Protein AF-A0A820SV16-F1 (afdb_monomer_lite)

Structure (mmCIF, N/CA/C/O backbone):
data_AF-A0A820SV16-F1
#
_entry.id   AF-A0A820SV16-F1
#
loop_
_atom_site.group_PDB
_atom_site.id
_atom_site.type_symbol
_atom_site.label_atom_id
_atom_site.label_alt_id
_atom_site.label_comp_id
_atom_site.label_asym_id
_atom_site.label_entity_id
_atom_site.label_seq_id
_atom_site.pdbx_PDB_ins_code
_atom_site.Cartn_x
_atom_site.Cartn_y
_atom_site.Cartn_z
_atom_site.occupancy
_atom_site.B_iso_or_equiv
_atom_site.auth_seq_id
_atom_site.auth_comp_id
_atom_site.auth_asym_id
_atom_site.auth_atom_id
_atom_site.pdbx_PDB_model_num
ATOM 1 N N . MET A 1 1 ? -40.066 -14.535 111.666 1.00 64.88 1 MET A N 1
ATOM 2 C CA . MET A 1 1 ? -39.673 -15.276 110.438 1.00 64.88 1 MET A CA 1
ATOM 3 C C . MET A 1 1 ? -40.406 -14.837 109.159 1.00 64.88 1 MET A C 1
ATOM 5 O O . MET A 1 1 ? -39.744 -14.715 108.136 1.00 64.88 1 MET A O 1
ATOM 9 N N . HIS A 1 2 ? -41.722 -14.567 109.166 1.00 76.38 2 HIS A N 1
ATOM 10 C CA . HIS A 1 2 ? -42.501 -14.293 107.937 1.00 76.38 2 HIS A CA 1
ATOM 11 C C . HIS A 1 2 ? -42.054 -13.080 107.091 1.00 76.38 2 HIS A C 1
ATOM 13 O O . HIS A 1 2 ? -42.008 -13.186 105.866 1.00 76.38 2 HIS A O 1
ATOM 19 N N . LEU A 1 3 ? -41.678 -11.952 107.709 1.00 82.75 3 LEU A N 1
ATOM 20 C CA . LEU A 1 3 ? -41.248 -10.742 106.985 1.00 82.75 3 LEU A CA 1
ATOM 21 C C . LEU A 1 3 ? -39.949 -10.962 106.187 1.00 82.75 3 LEU A C 1
ATOM 23 O O . LEU A 1 3 ? -39.845 -10.556 105.032 1.00 82.75 3 LEU A O 1
ATOM 27 N N . CYS A 1 4 ? -38.984 -11.678 106.771 1.00 85.56 4 CYS A N 1
ATOM 28 C CA . CYS A 1 4 ? -37.714 -12.012 106.122 1.00 85.56 4 CYS A CA 1
ATOM 29 C C . CYS A 1 4 ? -37.925 -12.919 104.893 1.00 85.56 4 CYS A C 1
ATOM 31 O O . CYS A 1 4 ? -37.330 -12.696 103.839 1.00 85.56 4 CYS A O 1
ATOM 33 N N . ASN A 1 5 ? -38.851 -13.882 104.980 1.00 85.44 5 ASN A N 1
ATOM 34 C CA . ASN A 1 5 ? -39.228 -14.732 103.845 1.00 85.44 5 ASN A CA 1
ATOM 35 C C . ASN A 1 5 ? -39.935 -13.935 102.733 1.00 85.44 5 ASN A C 1
ATOM 37 O O . ASN A 1 5 ? -39.644 -14.142 101.554 1.00 85.44 5 ASN A O 1
ATOM 41 N N . LYS A 1 6 ? -40.804 -12.976 103.089 1.00 88.56 6 LYS A N 1
ATOM 42 C CA . LYS A 1 6 ? -41.450 -12.066 102.125 1.00 88.56 6 LYS A CA 1
ATOM 43 C C . LYS A 1 6 ? -40.416 -11.193 101.400 1.00 88.56 6 LYS A C 1
ATOM 45 O O . LYS A 1 6 ? -40.472 -11.085 100.177 1.00 88.56 6 LYS A O 1
ATOM 50 N N . LEU A 1 7 ? -39.436 -10.642 102.121 1.00 88.31 7 LEU A N 1
ATOM 51 C CA . LEU A 1 7 ? -38.338 -9.854 101.547 1.00 88.31 7 LEU A CA 1
ATOM 52 C C . LEU A 1 7 ? -37.432 -10.691 100.633 1.00 88.31 7 LEU A C 1
ATOM 54 O O . LEU A 1 7 ? -37.112 -10.243 99.534 1.00 88.31 7 LEU A O 1
ATOM 58 N N . ARG A 1 8 ? -37.078 -11.927 101.018 1.00 90.44 8 ARG A N 1
ATOM 59 C CA . ARG A 1 8 ? -36.347 -12.858 100.134 1.00 90.44 8 ARG A CA 1
ATOM 60 C C . ARG A 1 8 ? -37.126 -13.161 98.853 1.00 90.44 8 ARG A C 1
ATOM 62 O O . ARG A 1 8 ? -36.543 -13.150 97.771 1.00 90.44 8 ARG A O 1
ATOM 69 N N . SER A 1 9 ? -38.437 -13.388 98.962 1.00 90.81 9 SER A N 1
ATOM 70 C CA . SER A 1 9 ? -39.311 -13.623 97.807 1.00 90.81 9 SER A CA 1
ATOM 71 C C . SER A 1 9 ? -39.378 -12.406 96.880 1.00 90.81 9 SER A C 1
ATOM 73 O O . SER A 1 9 ? -39.228 -12.554 95.670 1.00 90.81 9 SER A O 1
ATOM 75 N N . LEU A 1 10 ? -39.558 -11.199 97.425 1.00 91.31 10 LEU A N 1
ATOM 76 C CA . LEU A 1 10 ? -39.560 -9.956 96.646 1.00 91.31 10 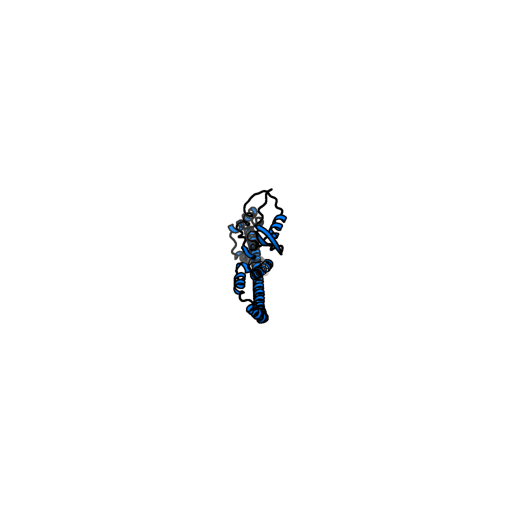LEU A CA 1
ATOM 77 C C . LEU A 1 10 ? -38.199 -9.690 95.992 1.00 91.31 10 LEU A C 1
ATOM 79 O O . LEU A 1 10 ? -38.155 -9.286 94.835 1.00 91.31 10 LEU A O 1
ATOM 83 N N . ASN A 1 11 ? -37.091 -9.989 96.677 1.00 93.38 11 ASN A N 1
ATOM 84 C CA . ASN A 1 11 ? -35.747 -9.866 96.109 1.00 93.38 11 ASN A CA 1
ATOM 85 C C . ASN A 1 11 ? -35.542 -10.839 94.935 1.00 93.38 11 ASN A C 1
ATOM 87 O O . ASN A 1 11 ? -35.029 -10.446 93.891 1.00 93.38 11 ASN A O 1
ATOM 91 N N . ARG A 1 12 ? -36.025 -12.085 95.045 1.00 94.75 12 ARG A N 1
ATOM 92 C CA . ARG A 1 12 ? -36.018 -13.060 93.939 1.00 94.75 12 ARG A CA 1
ATOM 93 C C . ARG A 1 12 ? -36.856 -12.586 92.744 1.00 94.75 12 ARG A C 1
ATOM 95 O O . ARG A 1 12 ? -36.421 -12.726 91.601 1.00 94.75 12 ARG A O 1
ATOM 102 N N . ILE A 1 13 ? -38.024 -11.991 92.992 1.00 94.06 13 ILE A N 1
ATOM 103 C CA . ILE A 1 13 ? -38.869 -11.390 91.943 1.00 94.06 13 ILE A CA 1
ATOM 104 C C . ILE A 1 13 ? -38.163 -10.184 91.297 1.00 94.06 13 ILE A C 1
ATOM 106 O O . ILE A 1 13 ? -38.157 -10.056 90.077 1.00 94.06 13 ILE A O 1
ATOM 110 N N . GLY A 1 14 ? -37.511 -9.328 92.086 1.00 93.88 14 GLY A N 1
ATOM 111 C CA . GLY A 1 14 ? -36.712 -8.210 91.577 1.00 93.88 14 GLY A CA 1
ATOM 112 C C . GLY A 1 14 ? -35.554 -8.679 90.693 1.00 93.88 14 GLY A C 1
ATOM 113 O O . GLY A 1 14 ? -35.407 -8.202 89.572 1.00 93.88 14 GLY A O 1
ATOM 114 N N . ARG A 1 15 ? -34.792 -9.685 91.143 1.00 94.12 15 ARG A N 1
ATOM 115 C CA . ARG A 1 15 ? -33.701 -10.297 90.364 1.00 94.12 15 ARG A CA 1
ATOM 116 C C . ARG A 1 15 ? -34.194 -10.897 89.047 1.00 94.12 15 ARG A C 1
ATOM 118 O O . ARG A 1 15 ? -33.580 -10.662 88.016 1.00 94.12 15 ARG A O 1
ATOM 125 N N . THR A 1 16 ? -35.312 -11.622 89.061 1.00 94.75 16 THR A N 1
ATOM 126 C CA . THR A 1 16 ? -35.889 -12.211 87.836 1.00 94.75 16 THR A CA 1
ATOM 127 C C . THR A 1 16 ? -36.439 -11.157 86.876 1.00 94.75 16 THR A C 1
ATOM 129 O O . THR A 1 16 ? -36.281 -11.309 85.671 1.00 94.75 16 THR A O 1
ATOM 132 N N . ARG A 1 17 ? -37.026 -10.058 87.370 1.00 95.88 17 ARG A N 1
ATOM 133 C CA . ARG A 1 17 ? -37.424 -8.921 86.520 1.00 95.88 17 ARG A CA 1
ATOM 134 C C . ARG A 1 17 ? -36.223 -8.231 85.879 1.00 95.88 17 ARG A C 1
ATOM 136 O O . ARG A 1 17 ? -36.270 -7.952 84.689 1.00 95.88 17 ARG A O 1
ATOM 143 N N . ILE A 1 18 ? -35.154 -7.996 86.643 1.00 95.81 18 ILE A N 1
ATOM 144 C CA . ILE A 1 18 ? -33.905 -7.421 86.118 1.00 95.81 18 ILE A CA 1
ATOM 145 C C . ILE A 1 18 ? -33.299 -8.345 85.062 1.00 95.81 18 ILE A C 1
ATOM 147 O O . ILE A 1 18 ? -32.877 -7.867 84.016 1.00 95.81 18 ILE A O 1
ATOM 151 N N . GLN A 1 19 ? -33.294 -9.657 85.308 1.00 96.00 19 GLN A N 1
ATOM 152 C CA . GLN A 1 19 ? -32.809 -10.641 84.345 1.00 96.00 19 GLN A CA 1
ATOM 153 C C . GLN A 1 19 ? -33.623 -10.603 83.042 1.00 96.00 19 GLN A C 1
ATOM 155 O O . GLN A 1 19 ? -33.035 -10.459 81.978 1.00 96.00 19 GLN A O 1
ATOM 160 N N . LYS A 1 20 ? -34.961 -10.606 83.122 1.00 95.62 20 LYS A N 1
ATOM 161 C CA . LYS A 1 20 ? -35.836 -10.487 81.941 1.00 95.62 20 LYS A CA 1
ATOM 162 C C . LYS A 1 20 ? -35.648 -9.172 81.186 1.00 95.62 20 LYS A C 1
ATOM 164 O O . LYS A 1 20 ? -35.616 -9.170 79.965 1.00 95.62 20 LYS A O 1
ATOM 169 N N . ALA A 1 21 ? -35.523 -8.053 81.899 1.00 95.56 21 ALA A N 1
ATOM 170 C CA . ALA A 1 21 ? -35.262 -6.760 81.272 1.00 95.56 21 ALA A CA 1
ATOM 171 C C . ALA A 1 21 ? -33.905 -6.756 80.553 1.00 95.56 21 ALA A C 1
ATOM 173 O O . ALA A 1 21 ? -33.807 -6.249 79.444 1.00 95.56 21 ALA A O 1
ATOM 174 N N . ARG A 1 22 ? -32.872 -7.369 81.148 1.00 96.69 22 ARG A N 1
ATOM 175 C CA . ARG A 1 22 ? -31.560 -7.535 80.507 1.00 96.69 22 ARG A CA 1
ATOM 176 C C . ARG A 1 22 ? -31.630 -8.414 79.264 1.00 96.69 22 ARG A C 1
ATOM 178 O O . ARG A 1 22 ? -31.023 -8.053 78.267 1.00 96.69 22 ARG A O 1
ATOM 185 N N . GLU A 1 23 ? -32.358 -9.526 79.320 1.00 96.12 23 GLU A N 1
ATOM 186 C CA . GLU A 1 23 ? -32.555 -10.431 78.181 1.00 96.12 23 GLU A CA 1
ATOM 187 C C . GLU A 1 23 ? -33.282 -9.732 77.028 1.00 96.12 23 GLU A C 1
ATOM 189 O O . GLU A 1 23 ? -32.790 -9.767 75.907 1.00 96.12 23 GLU A O 1
ATOM 194 N N . LEU A 1 24 ? -34.376 -9.014 77.307 1.00 96.00 24 LEU A N 1
ATOM 195 C CA . LEU A 1 24 ? -35.103 -8.240 76.294 1.00 96.00 24 LEU A CA 1
ATOM 196 C C . LEU A 1 24 ? -34.226 -7.145 75.675 1.00 96.00 24 LEU A C 1
ATOM 198 O O . LEU A 1 24 ? -34.176 -7.004 74.456 1.00 96.00 24 LEU A O 1
ATOM 202 N N . THR A 1 25 ? -33.496 -6.382 76.494 1.00 96.12 25 THR A N 1
ATOM 203 C CA . THR A 1 25 ? -32.577 -5.357 75.982 1.00 96.12 25 THR A CA 1
ATOM 204 C C . THR A 1 25 ? -31.450 -5.976 75.156 1.00 96.12 25 THR A C 1
ATOM 206 O O . THR A 1 25 ? -31.074 -5.409 74.134 1.00 96.12 25 THR A O 1
ATOM 209 N N . ALA A 1 26 ? -30.921 -7.133 75.561 1.00 96.31 26 ALA A N 1
ATOM 210 C CA . ALA A 1 26 ? -29.904 -7.852 74.798 1.00 96.31 26 ALA A CA 1
ATOM 211 C C . ALA A 1 26 ? -30.454 -8.367 73.460 1.00 96.31 26 ALA A C 1
ATOM 213 O O . ALA A 1 26 ? -29.780 -8.241 72.446 1.00 96.31 26 ALA A O 1
ATOM 214 N N . GLU A 1 27 ? -31.686 -8.876 73.431 1.00 96.56 27 GLU A N 1
ATOM 215 C CA . GLU A 1 27 ? -32.345 -9.320 72.202 1.00 96.56 27 GLU A CA 1
ATOM 216 C C . GLU A 1 27 ? -32.553 -8.161 71.220 1.00 96.56 27 GLU A C 1
ATOM 218 O O . GLU A 1 27 ? -32.198 -8.271 70.048 1.00 96.56 27 GLU A O 1
ATOM 223 N N . HIS A 1 28 ? -33.063 -7.021 71.695 1.00 95.81 28 HIS A N 1
ATOM 224 C CA . HIS A 1 28 ? -33.206 -5.825 70.864 1.00 95.81 28 HIS A CA 1
ATOM 225 C C . HIS A 1 28 ? -31.860 -5.281 70.382 1.00 95.81 28 HIS A C 1
ATOM 227 O O . HIS A 1 28 ? -31.767 -4.848 69.236 1.00 95.81 28 HIS A O 1
ATOM 233 N N . ARG A 1 29 ? -30.821 -5.329 71.227 1.00 96.81 29 ARG A N 1
ATOM 234 C CA . ARG A 1 29 ? -29.464 -4.940 70.832 1.00 96.81 29 ARG A CA 1
ATOM 235 C C . ARG A 1 29 ? -28.934 -5.841 69.723 1.00 96.81 29 ARG A C 1
ATOM 237 O O . ARG A 1 29 ? -28.480 -5.319 68.721 1.00 96.81 29 ARG A O 1
ATOM 244 N N . ASN A 1 30 ? -29.063 -7.158 69.865 1.00 96.06 30 ASN A N 1
ATOM 245 C CA . ASN A 1 30 ? -28.602 -8.104 68.850 1.00 96.06 30 ASN A CA 1
ATOM 246 C C . ASN A 1 30 ? -29.338 -7.905 67.518 1.00 96.06 30 ASN A C 1
ATOM 248 O O . ASN A 1 30 ? -28.699 -7.872 66.478 1.00 96.06 30 ASN A O 1
ATOM 252 N N . ARG A 1 31 ? -30.661 -7.682 67.543 1.00 96.75 31 ARG A N 1
ATOM 253 C CA . ARG A 1 31 ? -31.422 -7.367 66.320 1.00 96.75 31 ARG A CA 1
ATOM 254 C C . ARG A 1 31 ? -30.944 -6.075 65.656 1.00 96.75 31 ARG A C 1
ATOM 256 O O . ARG A 1 31 ? -30.895 -6.009 64.434 1.00 96.75 31 ARG A O 1
ATOM 263 N N . LEU A 1 32 ? -30.620 -5.051 66.447 1.00 97.69 32 LEU A N 1
ATOM 264 C CA . LEU A 1 32 ? -30.054 -3.811 65.924 1.00 97.69 32 LEU A CA 1
ATOM 265 C C . LEU A 1 32 ? -28.666 -4.065 65.327 1.00 97.69 32 LEU A C 1
ATOM 267 O O . LEU A 1 32 ? -28.405 -3.598 64.226 1.00 97.69 32 LEU A O 1
ATOM 271 N N . ASP A 1 33 ? -27.815 -4.834 66.007 1.00 97.38 33 ASP A N 1
ATOM 272 C CA . ASP A 1 33 ? -26.482 -5.198 65.521 1.00 97.38 33 ASP A CA 1
ATOM 273 C C . ASP A 1 33 ? -26.582 -5.941 64.169 1.00 97.38 33 ASP A C 1
ATOM 275 O O . ASP A 1 33 ? -25.905 -5.558 63.213 1.00 97.38 33 ASP A O 1
ATOM 279 N N . ASP A 1 34 ? -27.502 -6.904 64.038 1.00 97.31 34 ASP A N 1
ATOM 280 C CA . ASP A 1 34 ? -27.774 -7.626 62.785 1.00 97.31 34 ASP A CA 1
ATOM 281 C C . ASP A 1 34 ? -28.213 -6.672 61.657 1.00 97.31 34 ASP A C 1
ATOM 283 O O . ASP A 1 34 ? -27.670 -6.712 60.551 1.00 97.31 34 ASP A O 1
ATOM 287 N N .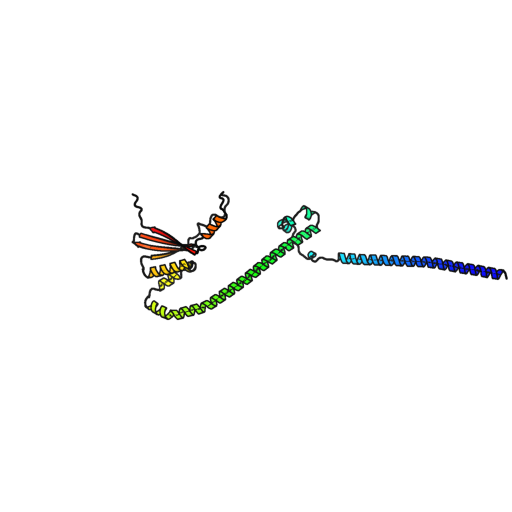 GLN A 1 35 ? -29.147 -5.758 61.942 1.00 97.00 35 GLN A N 1
ATOM 288 C CA . GLN A 1 35 ? -29.606 -4.754 60.974 1.00 97.00 35 GLN A CA 1
ATOM 289 C C . GLN A 1 35 ? -28.496 -3.775 60.580 1.00 97.00 35 GLN A C 1
ATOM 291 O O . GLN A 1 35 ? -28.391 -3.387 59.417 1.00 97.00 35 GLN A O 1
ATOM 296 N N . THR A 1 36 ? -27.646 -3.371 61.527 1.00 97.25 36 THR A N 1
ATOM 297 C CA . THR A 1 36 ? -26.506 -2.503 61.216 1.00 97.25 36 THR A CA 1
ATOM 298 C C . THR A 1 36 ? -25.481 -3.213 60.344 1.00 97.25 36 THR A C 1
ATOM 300 O O . THR A 1 36 ? -24.936 -2.585 59.441 1.00 97.25 36 THR A O 1
ATOM 303 N N . LEU A 1 37 ? -25.251 -4.514 60.550 1.00 97.75 37 LEU A N 1
ATOM 304 C CA . LEU A 1 37 ? -24.379 -5.313 59.694 1.00 97.75 37 LEU A CA 1
ATOM 305 C C . LEU A 1 37 ? -24.935 -5.389 58.267 1.00 97.75 37 LEU A C 1
ATOM 307 O O . LEU A 1 37 ? -24.198 -5.158 57.310 1.00 97.75 37 LEU A O 1
ATOM 311 N N . GLU A 1 38 ? -26.234 -5.655 58.123 1.00 97.56 38 GLU A N 1
ATOM 312 C CA . GLU A 1 38 ? -26.910 -5.684 56.823 1.00 97.56 38 GLU A CA 1
ATOM 313 C C . GLU A 1 38 ? -26.807 -4.330 56.110 1.00 97.56 38 GLU A C 1
ATOM 315 O O . GLU A 1 38 ? -26.421 -4.266 54.942 1.00 97.56 38 GLU A O 1
ATOM 320 N N . GLN A 1 39 ? -27.049 -3.229 56.827 1.00 97.69 39 GLN A N 1
ATOM 321 C CA . GLN A 1 39 ? -26.895 -1.886 56.277 1.00 97.69 39 GLN A CA 1
ATOM 322 C C . GLN A 1 39 ? -25.459 -1.620 55.805 1.00 97.69 39 GLN A C 1
ATOM 324 O O . GLN A 1 39 ? -25.268 -1.051 54.731 1.00 97.69 39 GLN A O 1
ATOM 329 N N . GLN A 1 40 ? -24.445 -2.018 56.581 1.00 97.88 40 GLN A N 1
ATOM 330 C CA . GLN A 1 40 ? -23.048 -1.858 56.170 1.00 97.88 40 GLN A CA 1
ATOM 331 C C . GLN A 1 40 ? -22.741 -2.677 54.914 1.00 97.88 40 GLN A C 1
ATOM 333 O O . GLN A 1 40 ? -22.142 -2.138 53.987 1.00 97.88 40 GLN A O 1
ATOM 338 N N . ASN A 1 41 ? -23.198 -3.930 54.837 1.00 97.56 41 ASN A N 1
ATOM 339 C CA . ASN A 1 41 ? -23.025 -4.766 53.645 1.00 97.56 41 ASN A CA 1
ATOM 340 C C . ASN A 1 41 ? -23.614 -4.092 52.397 1.00 97.56 41 ASN A C 1
ATOM 342 O O . ASN A 1 41 ? -22.917 -3.955 51.393 1.00 97.56 41 ASN A O 1
ATOM 346 N N . LEU A 1 42 ? -24.842 -3.572 52.487 1.00 97.88 42 LEU A N 1
ATOM 347 C CA . LEU A 1 42 ? -25.489 -2.855 51.383 1.00 97.88 42 LEU A CA 1
ATOM 348 C C . LEU A 1 42 ? -24.736 -1.576 50.988 1.00 97.88 42 LEU A C 1
ATOM 350 O O . LEU A 1 42 ? -24.611 -1.268 49.803 1.00 97.88 42 LEU A O 1
ATOM 354 N N . LEU A 1 43 ? -24.203 -0.826 51.957 1.00 97.94 43 LEU A N 1
ATOM 355 C CA . LEU A 1 43 ? -23.382 0.355 51.672 1.00 97.94 43 LEU A CA 1
ATOM 356 C C . LEU A 1 43 ? -22.075 -0.015 50.960 1.00 97.94 43 LEU A C 1
ATOM 358 O O . LEU A 1 43 ? -21.645 0.709 50.057 1.00 97.94 43 LEU A O 1
ATOM 362 N N . TYR A 1 44 ? -21.453 -1.135 51.335 1.00 98.19 44 TYR A N 1
ATOM 363 C CA . TYR A 1 44 ? -20.276 -1.649 50.640 1.00 98.19 44 TYR A CA 1
ATOM 364 C C . TYR A 1 44 ? -20.602 -2.076 49.211 1.00 98.19 44 TYR A C 1
ATOM 366 O O . TYR A 1 44 ? -19.863 -1.699 48.301 1.00 98.19 44 TYR A O 1
ATOM 374 N N . GLU A 1 45 ? -21.705 -2.795 48.999 1.00 97.62 45 GLU A N 1
ATOM 375 C CA . GLU A 1 45 ? -22.170 -3.178 47.662 1.00 97.62 45 GLU A CA 1
ATOM 376 C C . GLU A 1 45 ? -22.426 -1.944 46.795 1.00 97.62 45 GLU A C 1
ATOM 378 O O . GLU A 1 45 ? -21.878 -1.833 45.701 1.00 97.62 45 GLU A O 1
ATOM 383 N N . LEU A 1 46 ? -23.157 -0.954 47.311 1.00 97.62 46 LEU A N 1
ATOM 384 C CA . LEU A 1 46 ? -23.419 0.296 46.599 1.00 97.62 46 LEU A CA 1
ATOM 385 C C . LEU A 1 46 ? -22.116 1.033 46.258 1.00 97.62 46 LEU A C 1
ATOM 387 O O . LEU A 1 46 ? -21.939 1.502 45.133 1.00 97.62 46 LEU A O 1
ATOM 391 N N . SER A 1 47 ? -21.172 1.116 47.202 1.00 97.69 47 SER A N 1
ATOM 392 C CA . SER A 1 47 ? -19.861 1.724 46.954 1.00 97.69 47 SER A CA 1
ATOM 393 C C . SER A 1 47 ? -19.064 0.965 45.891 1.00 97.69 47 SER A C 1
ATOM 395 O O . SER A 1 47 ? -18.397 1.594 45.069 1.00 97.69 47 SER A O 1
ATOM 397 N N . HIS A 1 48 ? -19.125 -0.368 45.893 1.00 97.56 48 HIS A N 1
ATOM 398 C CA . HIS A 1 48 ? -18.471 -1.209 44.897 1.00 97.56 48 HIS A CA 1
ATOM 399 C C . HIS A 1 48 ? -19.055 -0.970 43.503 1.00 97.56 48 HIS A C 1
ATOM 401 O O . HIS A 1 48 ? -18.305 -0.643 42.586 1.00 97.56 48 HIS A O 1
ATOM 407 N N . ILE A 1 49 ? -20.381 -1.032 43.365 1.00 97.50 49 ILE A N 1
ATOM 408 C CA . ILE A 1 49 ? -21.069 -0.797 42.092 1.00 97.50 49 ILE A CA 1
ATOM 409 C C . ILE A 1 49 ? -20.788 0.614 41.568 1.00 97.50 49 ILE A C 1
ATOM 411 O O . ILE A 1 49 ? -20.446 0.771 40.403 1.00 97.50 49 ILE A O 1
ATOM 415 N N . ASN A 1 50 ? -20.823 1.642 42.419 1.00 96.88 50 ASN A N 1
ATOM 416 C CA . ASN A 1 50 ? -20.490 3.002 41.987 1.00 96.88 50 ASN A CA 1
ATOM 417 C C . ASN A 1 50 ? -19.038 3.135 41.504 1.00 96.88 50 ASN A C 1
ATOM 419 O O . ASN A 1 50 ? -18.775 3.870 40.555 1.00 96.88 50 ASN A O 1
ATOM 423 N N . LYS A 1 51 ? -18.087 2.419 42.121 1.00 97.00 51 LYS A N 1
ATOM 424 C CA . LYS A 1 51 ? -16.696 2.377 41.636 1.00 97.00 51 LYS A CA 1
ATOM 425 C C . LYS A 1 51 ? -16.583 1.659 40.296 1.00 97.00 51 LYS A C 1
ATOM 427 O O . LYS A 1 51 ? -15.759 2.055 39.476 1.00 97.00 51 LYS A O 1
ATOM 432 N N . GLU A 1 52 ? -17.371 0.611 40.075 1.00 96.94 52 GLU A N 1
ATOM 433 C CA . GLU A 1 52 ? -17.417 -0.076 38.784 1.00 96.94 52 GLU A CA 1
ATOM 434 C C . GLU A 1 52 ? -18.044 0.799 37.699 1.00 96.94 52 GLU A C 1
ATOM 436 O O . GLU A 1 52 ? -17.461 0.907 36.625 1.00 96.94 52 GLU A O 1
ATOM 441 N N . ILE A 1 53 ? -19.146 1.496 37.993 1.00 95.81 53 ILE A N 1
ATOM 442 C CA . ILE A 1 53 ? -19.762 2.463 37.075 1.00 95.81 53 ILE A CA 1
ATOM 443 C C . ILE A 1 53 ? -18.753 3.547 36.699 1.00 95.81 53 ILE A C 1
ATOM 445 O O . ILE A 1 53 ? -18.516 3.753 35.514 1.00 95.81 53 ILE A O 1
ATOM 449 N N . ALA A 1 54 ? -18.086 4.168 37.678 1.00 95.94 54 ALA A N 1
ATOM 450 C CA . ALA A 1 54 ? -17.069 5.184 37.408 1.00 95.94 54 ALA A CA 1
ATOM 451 C C . ALA A 1 54 ? -15.930 4.637 36.529 1.00 95.94 54 ALA A C 1
ATOM 453 O O . ALA A 1 54 ? -15.512 5.283 35.573 1.00 95.94 54 ALA A O 1
ATOM 454 N N . ARG A 1 55 ? -15.471 3.405 36.788 1.00 94.62 55 ARG A N 1
ATOM 455 C CA . ARG A 1 55 ? -14.457 2.745 35.951 1.00 94.62 55 ARG A CA 1
ATOM 456 C C . ARG A 1 55 ? -14.952 2.511 34.519 1.00 94.62 55 ARG A C 1
ATOM 458 O O . ARG A 1 55 ? -14.167 2.636 33.582 1.00 94.62 55 ARG A O 1
ATOM 465 N N . CYS A 1 56 ? -16.219 2.144 34.345 1.00 92.31 56 CYS A N 1
ATOM 466 C CA . CYS A 1 56 ? -16.834 1.970 33.031 1.00 92.31 56 CYS A CA 1
ATOM 467 C C . CYS A 1 56 ? -17.022 3.306 32.298 1.00 92.31 56 CYS A C 1
ATOM 469 O O . CYS A 1 56 ? -16.802 3.358 31.095 1.00 92.31 56 CYS A O 1
ATOM 471 N N . GLU A 1 57 ? -17.374 4.383 32.998 1.00 89.38 57 GLU A N 1
ATOM 472 C CA . GLU A 1 57 ? -17.493 5.731 32.423 1.00 89.38 57 GLU A CA 1
ATOM 473 C C . GLU A 1 57 ? -16.132 6.327 32.034 1.00 89.38 57 GLU A C 1
ATOM 475 O O . GLU A 1 57 ? -16.020 7.049 31.045 1.00 89.38 57 GLU A O 1
ATOM 480 N N . GLU A 1 58 ? -15.072 5.994 32.774 1.00 90.12 58 GLU A N 1
ATOM 481 C CA . GLU A 1 58 ? -13.696 6.386 32.451 1.00 90.12 58 GLU A CA 1
ATOM 482 C C . GLU A 1 58 ? -13.125 5.655 31.224 1.00 90.12 58 GLU A C 1
ATOM 484 O O . GLU A 1 58 ? -12.054 6.026 30.727 1.00 90.12 58 GLU A O 1
ATOM 489 N N . PHE A 1 59 ? -13.814 4.632 30.708 1.00 88.81 59 PHE A N 1
ATOM 490 C CA . PHE A 1 59 ? -13.384 3.918 29.516 1.00 88.81 59 PHE A CA 1
ATOM 491 C C . PHE A 1 59 ? -13.436 4.832 28.288 1.00 88.81 59 PHE A C 1
ATOM 493 O O . PHE A 1 59 ? -14.496 5.193 27.777 1.00 88.81 59 PHE A O 1
ATOM 500 N N . LYS A 1 60 ? -12.256 5.169 27.770 1.00 83.56 60 LYS A N 1
ATOM 501 C CA . LYS A 1 60 ? -12.093 5.899 26.511 1.00 83.56 60 LYS A CA 1
ATOM 502 C C . LYS A 1 60 ? -11.573 4.942 25.452 1.00 83.56 60 LYS A C 1
ATOM 504 O O . LYS A 1 60 ? -10.469 4.410 25.595 1.00 83.56 60 LYS A O 1
ATOM 509 N N . SER A 1 61 ? -12.353 4.732 24.392 1.00 82.75 61 SER A N 1
ATOM 510 C CA . SER A 1 61 ? -11.857 3.988 23.232 1.00 82.75 61 SER A CA 1
ATOM 511 C C . SER A 1 61 ? -10.782 4.799 22.513 1.00 82.75 61 SER A C 1
ATOM 513 O O . SER A 1 61 ? -10.818 6.031 22.493 1.00 82.75 61 SER A O 1
ATOM 515 N N . LYS A 1 62 ? -9.835 4.102 21.885 1.00 77.75 62 LYS A N 1
ATOM 516 C CA . LYS A 1 62 ? -8.781 4.729 21.074 1.00 77.75 62 LYS A CA 1
ATOM 517 C C . LYS A 1 62 ? -9.352 5.478 19.867 1.00 77.75 62 LYS A C 1
ATOM 519 O O . LYS A 1 62 ? -8.742 6.439 19.413 1.00 77.75 62 LYS A O 1
ATOM 524 N N . ASP A 1 63 ? -10.538 5.084 19.415 1.00 73.38 63 ASP A N 1
ATOM 525 C CA . ASP A 1 63 ? -11.216 5.658 18.249 1.00 73.38 63 ASP A CA 1
ATOM 526 C C . ASP A 1 63 ? -11.617 7.125 18.473 1.00 73.38 63 ASP A C 1
ATOM 528 O O . ASP A 1 63 ? -11.663 7.905 17.531 1.00 73.38 63 ASP A O 1
ATOM 532 N N . GLN A 1 64 ? -11.805 7.546 19.733 1.00 72.31 64 GLN A N 1
ATOM 533 C CA . GLN A 1 64 ? -12.154 8.931 20.087 1.00 72.31 64 GLN A CA 1
ATOM 534 C C . GLN A 1 64 ? -11.021 9.936 19.827 1.00 72.31 64 GLN A C 1
ATOM 536 O O . GLN A 1 64 ? -11.256 11.141 19.848 1.00 72.31 64 GLN A O 1
ATOM 541 N N . GLN A 1 65 ? -9.786 9.465 19.637 1.00 73.81 65 GLN A N 1
ATOM 542 C CA . GLN A 1 65 ? -8.637 10.318 19.317 1.00 73.81 65 GLN A CA 1
ATOM 543 C C . GLN A 1 65 ? -8.418 10.473 17.808 1.00 73.81 65 GLN A C 1
ATOM 545 O O . GLN A 1 65 ? -7.543 11.238 17.405 1.00 73.81 65 GLN A O 1
ATOM 550 N N . LEU A 1 66 ? -9.160 9.732 16.981 1.00 76.56 66 LEU A N 1
ATOM 551 C CA . LEU A 1 66 ? -9.016 9.783 15.535 1.00 76.56 66 LEU A CA 1
ATOM 552 C C . LEU A 1 66 ? -9.748 11.011 14.992 1.00 76.56 66 LEU A C 1
ATOM 554 O O . LEU A 1 66 ? -10.911 11.252 15.307 1.00 76.56 66 LEU A O 1
ATOM 558 N N . GLU A 1 67 ? -9.056 11.786 14.164 1.00 77.62 67 GLU A N 1
ATOM 559 C CA . GLU A 1 67 ? -9.6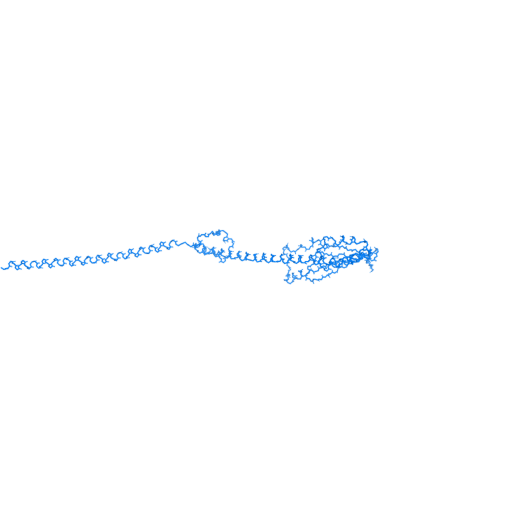87 12.814 13.344 1.00 77.62 67 GLU A CA 1
ATOM 560 C C . GLU A 1 67 ? -10.402 12.106 12.193 1.00 77.62 67 GLU A C 1
ATOM 562 O O . GLU A 1 67 ? -9.747 11.569 11.295 1.00 77.62 67 GLU A O 1
ATOM 567 N N . LEU A 1 68 ? -11.733 12.027 12.283 1.00 74.81 68 LEU A N 1
ATOM 568 C CA . LEU A 1 68 ? -12.538 11.373 11.260 1.00 74.81 68 LEU A CA 1
ATOM 569 C C . LEU A 1 68 ? -12.785 12.288 10.061 1.00 74.81 68 LEU A C 1
ATOM 571 O O . LEU A 1 68 ? -12.854 13.513 10.189 1.00 74.81 68 LEU A O 1
ATOM 575 N N . VAL A 1 69 ? -12.974 11.671 8.898 1.00 77.69 69 VAL A N 1
ATOM 576 C CA . VAL A 1 69 ? -13.389 12.353 7.670 1.00 77.69 69 VAL A CA 1
ATOM 577 C C . VAL A 1 69 ? -14.749 13.034 7.860 1.00 77.69 69 VAL A C 1
ATOM 579 O O . VAL A 1 69 ? -15.633 12.542 8.569 1.00 77.69 69 VAL A O 1
ATOM 582 N N . SER A 1 70 ? -14.913 14.193 7.216 1.00 83.06 70 SER A N 1
ATOM 583 C CA . SER A 1 70 ? -16.147 14.970 7.270 1.00 83.06 70 SER A CA 1
ATOM 584 C C . SER A 1 70 ? -17.351 14.144 6.789 1.00 83.06 70 SER A C 1
ATOM 586 O O . SER A 1 70 ? -17.238 13.271 5.926 1.00 83.06 70 SER A O 1
ATOM 588 N N . LEU A 1 71 ? -18.535 14.428 7.340 1.00 77.69 71 LEU A N 1
ATOM 589 C CA . LEU A 1 71 ? -19.772 13.759 6.917 1.00 77.69 71 LEU A CA 1
ATOM 590 C C . LEU A 1 71 ? -20.055 13.988 5.425 1.00 77.69 71 LEU A C 1
ATOM 592 O O . LEU A 1 71 ? -20.527 13.080 4.748 1.00 77.69 71 LEU A O 1
ATOM 596 N N . GLU A 1 72 ? -19.735 15.175 4.913 1.00 80.31 72 GLU A N 1
ATOM 597 C CA . GLU A 1 72 ? -19.928 15.548 3.508 1.00 80.31 72 GLU A CA 1
ATOM 598 C C . GLU A 1 72 ? -19.108 14.646 2.576 1.00 80.31 72 GLU A C 1
ATOM 600 O O . GLU A 1 72 ? -19.647 14.079 1.623 1.00 80.31 72 GLU A O 1
ATOM 605 N N . ASP A 1 73 ? -17.831 14.437 2.901 1.00 80.94 73 ASP A N 1
ATOM 606 C CA . ASP A 1 73 ? -16.934 13.591 2.112 1.00 80.94 73 ASP A CA 1
ATOM 607 C C . ASP A 1 73 ? -17.291 12.105 2.217 1.00 80.94 73 ASP A C 1
ATOM 609 O O . ASP A 1 73 ? -17.136 11.366 1.240 1.00 80.94 73 ASP A O 1
ATOM 613 N N . PHE A 1 74 ? -17.789 11.671 3.380 1.00 82.44 74 PHE A N 1
ATOM 614 C CA . PHE A 1 74 ? -18.286 10.313 3.585 1.00 82.44 74 PHE A CA 1
ATOM 615 C C . PHE A 1 74 ? -19.490 10.030 2.680 1.00 82.44 74 PHE A C 1
ATOM 617 O O . PHE A 1 74 ? -19.459 9.074 1.911 1.00 82.44 74 PHE A O 1
ATOM 624 N N . TYR A 1 75 ? -20.520 10.883 2.685 1.00 80.25 75 TYR A N 1
ATOM 625 C CA . TYR A 1 75 ? -21.699 10.679 1.832 1.00 80.25 75 TYR A CA 1
ATOM 626 C C . TYR A 1 75 ? -21.395 10.824 0.331 1.00 80.25 75 TYR A C 1
ATOM 628 O O . TYR A 1 75 ? -22.073 10.200 -0.483 1.00 80.25 75 TYR A O 1
ATOM 636 N N . ALA A 1 76 ? -20.389 11.618 -0.051 1.00 82.56 76 ALA A N 1
ATOM 637 C CA . ALA A 1 76 ? -20.015 11.810 -1.452 1.00 82.56 76 ALA A CA 1
ATOM 638 C C . ALA A 1 76 ? -19.201 10.644 -2.042 1.00 82.56 76 ALA A C 1
ATOM 640 O O . ALA A 1 76 ? -19.365 10.317 -3.218 1.00 82.56 76 ALA A O 1
ATOM 641 N N . ASN A 1 77 ? -18.308 10.039 -1.250 1.00 79.69 77 ASN A N 1
ATOM 642 C CA . ASN A 1 77 ? -17.296 9.102 -1.752 1.00 79.69 77 ASN A CA 1
ATOM 643 C C . ASN A 1 77 ? -17.451 7.667 -1.228 1.00 79.69 77 ASN A C 1
ATOM 645 O O . ASN A 1 77 ? -16.763 6.763 -1.719 1.00 79.69 77 ASN A O 1
ATOM 649 N N . ALA A 1 78 ? -18.299 7.432 -0.222 1.00 79.38 78 ALA A N 1
ATOM 650 C CA . ALA A 1 78 ? -18.532 6.088 0.282 1.00 79.38 78 ALA A CA 1
ATOM 651 C C . ALA A 1 78 ? -19.414 5.265 -0.681 1.00 79.38 78 ALA A C 1
ATOM 653 O O . ALA A 1 78 ? -20.329 5.796 -1.314 1.00 79.38 78 ALA A O 1
ATOM 654 N N . PRO A 1 79 ? -19.133 3.958 -0.833 1.00 77.31 79 PRO A N 1
ATOM 655 C CA . PRO A 1 79 ? -19.981 3.049 -1.597 1.00 77.31 79 PRO A CA 1
ATOM 656 C C . PRO A 1 79 ? -21.402 2.988 -1.028 1.00 77.31 79 PRO A C 1
ATOM 658 O O . PRO A 1 79 ? -21.575 2.963 0.187 1.00 77.31 79 PRO A O 1
ATOM 661 N N . ALA A 1 80 ? -22.403 2.841 -1.902 1.00 70.19 80 ALA A N 1
ATOM 662 C CA . ALA A 1 80 ? -23.817 2.771 -1.515 1.00 70.19 80 ALA A CA 1
ATOM 663 C C . ALA A 1 80 ? -24.128 1.682 -0.465 1.00 70.19 80 ALA A C 1
ATOM 665 O O . ALA A 1 80 ? -25.034 1.868 0.340 1.00 70.19 80 ALA A O 1
ATOM 666 N N . ASP A 1 81 ? -23.338 0.603 -0.419 1.00 70.38 81 ASP A N 1
ATOM 667 C CA . ASP A 1 81 ? -23.449 -0.473 0.579 1.00 70.38 81 ASP A CA 1
ATOM 668 C C . ASP A 1 81 ? -23.178 -0.001 2.027 1.00 70.38 81 ASP A C 1
ATOM 670 O O . ASP A 1 81 ? -23.661 -0.616 2.975 1.00 70.38 81 ASP A O 1
ATOM 674 N N . LEU A 1 82 ? -22.413 1.084 2.209 1.00 65.38 82 LEU A N 1
ATOM 675 C CA . LEU A 1 82 ? -22.050 1.681 3.508 1.00 65.38 82 LEU A CA 1
ATOM 676 C C . LEU A 1 82 ? -22.828 2.977 3.806 1.00 65.38 82 LEU A C 1
ATOM 678 O O . LEU A 1 82 ? -22.803 3.475 4.931 1.00 65.38 82 LEU A O 1
ATOM 682 N N . THR A 1 83 ? -23.516 3.533 2.808 1.00 65.12 83 THR A N 1
ATOM 683 C CA . THR A 1 83 ? -24.130 4.872 2.847 1.00 65.12 83 THR A CA 1
ATOM 684 C C . THR A 1 83 ? -25.652 4.814 2.969 1.00 65.12 83 THR A C 1
ATOM 686 O O . THR A 1 83 ? -26.324 5.793 2.673 1.00 65.12 83 THR A O 1
ATOM 689 N N . ASP A 1 84 ? -26.223 3.683 3.382 1.00 67.75 84 ASP A N 1
ATOM 690 C CA . ASP A 1 84 ? -27.668 3.448 3.336 1.00 67.75 84 ASP A CA 1
ATOM 691 C C . ASP A 1 84 ? -28.431 4.398 4.297 1.00 67.75 84 ASP A C 1
ATOM 693 O O . ASP A 1 84 ? -28.529 4.127 5.502 1.00 67.75 84 ASP A O 1
ATOM 697 N N . PRO A 1 85 ? -29.015 5.515 3.808 1.00 65.19 85 PRO A N 1
ATOM 698 C CA . PRO A 1 85 ? -29.377 6.664 4.649 1.00 65.19 85 PRO A CA 1
ATOM 699 C C . PRO A 1 85 ? -30.511 6.347 5.633 1.00 65.19 85 PRO A C 1
ATOM 701 O O . PRO A 1 85 ? -30.647 6.978 6.676 1.00 65.19 85 PRO A O 1
ATOM 704 N N . LYS A 1 86 ? -31.296 5.298 5.354 1.00 63.66 86 LYS A N 1
ATOM 705 C CA . LYS A 1 86 ? -32.376 4.817 6.229 1.00 63.66 86 LYS A CA 1
ATOM 706 C C . LYS A 1 86 ? -31.872 4.239 7.559 1.00 63.66 86 LYS A C 1
ATOM 708 O O . LYS A 1 86 ? -32.640 4.183 8.522 1.00 63.66 86 LYS A O 1
ATOM 713 N N . ILE A 1 87 ? -30.623 3.773 7.605 1.00 62.66 87 ILE A N 1
ATOM 714 C CA . ILE A 1 87 ? -30.014 3.131 8.779 1.00 62.66 87 ILE A CA 1
ATOM 715 C C . ILE A 1 87 ? -29.107 4.123 9.515 1.00 62.66 87 ILE A C 1
ATOM 717 O O . ILE A 1 87 ? -29.086 4.132 10.744 1.00 62.66 87 ILE A O 1
ATOM 721 N N . THR A 1 88 ? -28.399 4.976 8.776 1.00 64.25 88 THR A N 1
ATOM 722 C CA . THR A 1 88 ? -27.427 5.941 9.306 1.00 64.25 88 THR A CA 1
ATOM 723 C C . THR A 1 88 ? -28.061 7.144 9.997 1.00 64.25 88 THR A C 1
ATOM 725 O O . THR A 1 88 ? -27.480 7.680 10.935 1.00 64.25 88 THR A O 1
ATOM 728 N N . GLU A 1 89 ? -29.258 7.561 9.579 1.00 67.19 89 GLU A N 1
ATOM 729 C CA . GLU A 1 89 ? -29.920 8.753 10.130 1.00 67.19 89 GLU A CA 1
ATOM 730 C C . GLU A 1 89 ? -30.628 8.481 11.473 1.00 67.19 89 GLU A C 1
ATOM 732 O O . GLU A 1 89 ? -30.839 9.393 12.269 1.00 67.19 89 GLU A O 1
ATOM 737 N N . ASN A 1 90 ? -30.951 7.215 11.764 1.00 75.06 90 ASN A N 1
ATOM 738 C CA . ASN A 1 90 ? -31.689 6.818 12.969 1.00 75.06 90 ASN A CA 1
ATOM 739 C C . ASN A 1 90 ? -30.798 6.463 14.174 1.00 75.06 90 ASN A C 1
ATOM 741 O O . ASN A 1 90 ? -31.300 6.445 15.298 1.00 75.06 90 ASN A O 1
ATOM 745 N N . ASP A 1 91 ? -29.509 6.157 13.973 1.00 83.06 91 ASP A N 1
ATOM 746 C CA . ASP A 1 91 ? -28.604 5.726 15.048 1.00 83.06 91 ASP A CA 1
ATOM 747 C C . ASP A 1 91 ? -27.188 6.327 14.891 1.00 83.06 91 ASP A C 1
ATOM 749 O O . ASP A 1 91 ? -26.442 5.925 13.987 1.00 83.06 91 ASP A O 1
ATOM 753 N N . PRO A 1 92 ? -26.770 7.249 15.785 1.00 84.88 92 PRO A N 1
ATOM 754 C CA . PRO A 1 92 ? -25.458 7.891 15.711 1.00 84.88 92 PRO A CA 1
ATOM 755 C C . PRO A 1 92 ? -24.299 6.909 15.925 1.00 84.88 92 PRO A C 1
ATOM 757 O O . PRO A 1 92 ? -23.208 7.129 15.399 1.00 84.88 92 PRO A O 1
ATOM 760 N N . HIS A 1 93 ? -24.508 5.816 16.668 1.00 85.38 93 HIS A N 1
ATOM 761 C CA . HIS A 1 93 ? -23.460 4.821 16.881 1.00 85.38 93 HIS A CA 1
ATOM 762 C C . HIS A 1 93 ? -23.177 4.038 15.597 1.00 85.38 93 HIS A C 1
ATOM 764 O O . HIS A 1 93 ? -22.018 3.847 15.230 1.00 85.38 93 HIS A O 1
ATOM 770 N N . ARG A 1 94 ? -24.230 3.641 14.873 1.00 84.12 94 ARG A N 1
ATOM 771 C CA . ARG A 1 94 ? -24.087 2.971 13.573 1.00 84.12 94 ARG A CA 1
ATOM 772 C C . ARG A 1 94 ? -23.420 3.866 12.542 1.00 84.12 94 ARG A C 1
ATOM 774 O O . ARG A 1 94 ? -22.540 3.390 11.835 1.00 84.12 94 ARG A O 1
ATOM 781 N N . LEU A 1 95 ? -23.785 5.149 12.489 1.00 83.94 95 LEU A N 1
ATOM 782 C CA . LEU A 1 95 ? -23.109 6.121 11.627 1.00 83.94 95 LEU A CA 1
ATOM 783 C C . LEU A 1 95 ? -21.604 6.160 11.892 1.00 83.94 95 LEU A C 1
ATOM 785 O O . LEU A 1 95 ? -20.819 6.075 10.952 1.00 83.94 95 LEU A O 1
ATOM 789 N N . HIS A 1 96 ? -21.205 6.215 13.162 1.00 84.69 96 HIS A N 1
ATOM 790 C CA . HIS A 1 96 ? -19.795 6.230 13.528 1.00 84.69 96 HIS A CA 1
ATOM 791 C C . HIS A 1 96 ? -19.058 4.942 13.117 1.00 84.69 96 HIS A C 1
ATOM 793 O O . HIS A 1 96 ? -17.945 5.018 12.602 1.00 84.69 96 HIS A O 1
ATOM 799 N N . LEU A 1 97 ? -19.682 3.768 13.275 1.00 86.12 97 LEU A N 1
ATOM 800 C CA . LEU A 1 97 ? -19.104 2.497 12.818 1.00 86.12 97 LEU A CA 1
ATOM 801 C C . LEU A 1 97 ? -18.896 2.476 11.299 1.00 86.12 97 LEU A C 1
ATOM 803 O O . LEU A 1 97 ? -17.812 2.131 10.841 1.00 86.12 97 LEU A O 1
ATOM 807 N N . PHE A 1 98 ? -19.887 2.918 10.520 1.00 86.19 98 PHE A N 1
ATOM 808 C CA . PHE A 1 98 ? -19.756 2.967 9.062 1.00 86.19 98 PHE A CA 1
ATOM 809 C C . PHE A 1 98 ? -18.675 3.949 8.591 1.00 86.19 98 PHE A C 1
ATOM 811 O O . PHE A 1 98 ? -17.968 3.665 7.623 1.00 86.19 98 PHE A O 1
ATOM 818 N N . GLN A 1 99 ? -18.503 5.079 9.286 1.00 84.88 99 GLN A N 1
ATOM 819 C CA . GLN A 1 99 ? -17.396 6.003 9.025 1.00 84.88 99 GLN A CA 1
ATOM 820 C C . GLN A 1 99 ? -16.035 5.346 9.282 1.00 84.88 99 GLN A C 1
ATOM 822 O O . GLN A 1 99 ? -15.137 5.458 8.446 1.00 84.88 99 GLN A O 1
ATOM 827 N N . LEU A 1 100 ? -15.889 4.632 10.404 1.00 86.94 100 LEU A N 1
ATOM 828 C CA . LEU A 1 100 ? -14.656 3.916 10.744 1.00 86.94 100 LEU A CA 1
ATOM 829 C C . LEU A 1 100 ? -14.341 2.803 9.736 1.00 86.94 100 LEU A C 1
ATOM 831 O O . LEU A 1 100 ? -13.193 2.682 9.307 1.00 86.94 100 LEU A O 1
ATOM 835 N N . ASP A 1 101 ? -15.346 2.033 9.320 1.00 88.00 101 ASP A N 1
ATOM 836 C CA . ASP A 1 101 ? -15.184 0.963 8.332 1.00 88.00 101 ASP A CA 1
ATOM 837 C C . ASP A 1 101 ? -14.745 1.519 6.974 1.00 88.00 101 ASP A C 1
ATOM 839 O O . ASP A 1 101 ? -13.816 1.003 6.346 1.00 88.00 101 ASP A O 1
ATOM 843 N N . TRP A 1 102 ? -15.363 2.614 6.524 1.00 87.00 102 TRP A N 1
ATOM 844 C CA . TRP A 1 102 ? -14.966 3.257 5.276 1.00 87.00 102 TRP A CA 1
ATOM 845 C C . TRP A 1 102 ? -13.543 3.819 5.348 1.00 87.00 102 TRP A C 1
ATOM 847 O O . TRP A 1 102 ? -12.755 3.607 4.424 1.00 87.00 102 TRP A O 1
ATOM 857 N N . GLU A 1 103 ? -13.166 4.473 6.448 1.00 87.44 103 GLU A N 1
ATOM 858 C CA . GLU A 1 103 ? -11.789 4.931 6.642 1.00 87.44 103 GLU A CA 1
ATOM 859 C C . GLU A 1 103 ? -10.778 3.790 6.653 1.00 87.44 103 GLU A C 1
ATOM 861 O O . GLU A 1 103 ? -9.679 3.939 6.114 1.00 87.44 103 GLU A O 1
ATOM 866 N N . LEU A 1 104 ? -11.123 2.662 7.271 1.00 89.38 104 LEU A N 1
ATOM 867 C CA . LEU A 1 104 ? -10.272 1.482 7.287 1.00 89.38 104 LEU A CA 1
ATOM 868 C C . LEU A 1 104 ? -10.020 0.993 5.860 1.00 89.38 104 LEU A C 1
ATOM 870 O O . LEU A 1 104 ? -8.861 0.846 5.475 1.00 89.38 104 LEU A O 1
ATOM 874 N N . ILE A 1 105 ? -11.073 0.866 5.047 1.00 90.25 105 ILE A N 1
ATOM 875 C CA . ILE A 1 105 ? -10.962 0.486 3.631 1.00 90.25 105 ILE A CA 1
ATOM 876 C C . ILE A 1 105 ? -10.084 1.483 2.860 1.00 90.25 105 ILE A C 1
ATOM 878 O O . ILE A 1 105 ? -9.218 1.081 2.078 1.00 90.25 105 ILE A O 1
ATOM 882 N N . GLN A 1 106 ? -10.263 2.790 3.084 1.00 89.31 106 GLN A N 1
ATOM 883 C CA . GLN A 1 106 ? -9.435 3.813 2.436 1.00 89.31 106 GLN A CA 1
ATOM 884 C C . GLN A 1 106 ? -7.962 3.699 2.844 1.00 89.31 106 GLN A C 1
ATOM 886 O O . GLN A 1 106 ? -7.076 3.744 1.988 1.00 89.31 106 GLN A O 1
ATOM 891 N N . ARG A 1 107 ? -7.678 3.528 4.140 1.00 91.75 107 ARG A N 1
ATOM 892 C CA . ARG A 1 107 ? -6.306 3.392 4.650 1.00 91.75 107 ARG A CA 1
ATOM 893 C C . ARG A 1 107 ? -5.641 2.110 4.160 1.00 91.75 107 ARG A C 1
ATOM 895 O O . ARG A 1 107 ? -4.460 2.155 3.824 1.00 91.75 107 ARG A O 1
ATOM 902 N N . GLU A 1 108 ? -6.368 1.000 4.078 1.00 95.25 108 GLU A N 1
ATOM 903 C CA . GLU A 1 108 ? -5.861 -0.251 3.504 1.00 95.25 108 GLU A CA 1
ATOM 904 C C . GLU A 1 108 ? -5.485 -0.075 2.034 1.00 95.25 108 GLU A C 1
ATOM 906 O O . GLU A 1 108 ? -4.363 -0.404 1.645 1.00 95.25 108 GLU A O 1
ATOM 911 N N . LYS A 1 109 ? -6.365 0.543 1.239 1.00 94.25 109 LYS A N 1
ATOM 912 C CA . LYS A 1 109 ? -6.087 0.834 -0.170 1.00 94.25 109 LYS A CA 1
ATOM 913 C C . LYS A 1 109 ? -4.854 1.727 -0.340 1.00 94.25 109 LYS A C 1
ATOM 915 O O . LYS A 1 109 ? -3.954 1.391 -1.105 1.00 94.25 109 LYS A O 1
ATOM 920 N N . LEU A 1 110 ? -4.775 2.828 0.411 1.00 95.19 110 LEU A N 1
ATOM 921 C CA . LEU A 1 110 ? -3.624 3.740 0.379 1.00 95.19 110 LEU A CA 1
ATOM 922 C C . LEU A 1 110 ? -2.322 3.050 0.801 1.00 95.19 110 LEU A C 1
ATOM 924 O O . LEU A 1 110 ? -1.261 3.314 0.231 1.00 95.19 110 LEU A O 1
ATOM 928 N N . HIS A 1 111 ? -2.386 2.170 1.801 1.00 96.81 111 HIS A N 1
ATOM 929 C CA . HIS A 1 111 ? -1.239 1.385 2.250 1.00 96.81 111 HIS A CA 1
ATOM 930 C C . HIS A 1 111 ? -0.754 0.414 1.174 1.00 96.81 111 HIS A C 1
ATOM 932 O O . HIS A 1 111 ? 0.453 0.297 0.948 1.00 96.81 111 HIS A O 1
ATOM 938 N N . ASP A 1 112 ? -1.672 -0.253 0.481 1.00 97.38 112 ASP A N 1
ATOM 939 C CA . ASP A 1 112 ? -1.329 -1.167 -0.603 1.00 97.38 112 ASP A CA 1
ATOM 940 C C . ASP A 1 112 ? -0.775 -0.431 -1.830 1.00 97.38 112 ASP A C 1
ATOM 942 O O . ASP A 1 112 ? 0.246 -0.861 -2.378 1.00 97.38 112 ASP A O 1
ATOM 946 N N . ASP A 1 113 ? -1.326 0.734 -2.179 1.00 97.25 113 ASP A N 1
ATOM 947 C CA . ASP A 1 113 ? -0.770 1.618 -3.212 1.00 97.25 113 ASP A CA 1
ATOM 948 C C . ASP A 1 113 ? 0.651 2.083 -2.841 1.00 97.25 113 ASP A C 1
ATOM 950 O O . ASP A 1 113 ? 1.575 2.038 -3.661 1.00 97.25 113 ASP A O 1
ATOM 954 N N . CYS A 1 114 ? 0.876 2.464 -1.578 1.00 97.25 114 CYS A N 1
ATOM 955 C CA . CYS A 1 114 ? 2.199 2.856 -1.091 1.00 97.25 114 CYS A CA 1
ATOM 956 C C . CYS A 1 114 ? 3.205 1.701 -1.165 1.00 97.25 114 CYS A C 1
ATOM 958 O O . CYS A 1 114 ? 4.341 1.902 -1.606 1.00 97.25 114 CYS A O 1
ATOM 960 N N . LYS A 1 115 ? 2.808 0.481 -0.778 1.00 97.62 115 LYS A N 1
ATOM 961 C CA . LYS A 1 115 ? 3.648 -0.716 -0.938 1.00 97.62 115 LYS A CA 1
ATOM 962 C C . LYS A 1 115 ? 3.966 -0.974 -2.406 1.00 97.62 115 LYS A C 1
ATOM 964 O O . LYS A 1 115 ? 5.131 -1.209 -2.727 1.00 97.62 115 LYS A O 1
ATOM 969 N N . ALA A 1 116 ? 2.971 -0.915 -3.292 1.00 97.38 116 ALA A N 1
ATOM 970 C CA . ALA A 1 116 ? 3.160 -1.124 -4.724 1.00 97.38 116 ALA A CA 1
ATOM 971 C C . ALA A 1 116 ? 4.185 -0.128 -5.290 1.00 97.38 116 ALA A C 1
ATOM 973 O O . ALA A 1 116 ? 5.206 -0.541 -5.848 1.00 97.38 116 ALA A O 1
ATOM 974 N N . LEU A 1 117 ? 4.010 1.169 -5.023 1.00 97.50 117 LEU A N 1
ATOM 975 C CA . LEU A 1 117 ? 4.962 2.210 -5.422 1.00 97.50 117 LEU A CA 1
ATOM 976 C C . LEU A 1 117 ? 6.357 1.986 -4.823 1.00 97.50 117 LEU A C 1
ATOM 978 O O . LEU A 1 117 ? 7.371 2.150 -5.503 1.00 97.50 117 LEU A O 1
ATOM 982 N N . GLN A 1 118 ? 6.450 1.556 -3.564 1.00 97.19 118 GLN A N 1
ATOM 983 C CA . GLN A 1 118 ? 7.734 1.261 -2.931 1.00 97.19 118 GLN A CA 1
ATOM 984 C C . GLN A 1 118 ? 8.458 0.085 -3.608 1.00 97.19 118 GLN A C 1
ATOM 986 O O . GLN A 1 118 ? 9.686 0.128 -3.778 1.00 97.19 118 GLN A O 1
ATOM 991 N N . THR A 1 119 ? 7.721 -0.950 -4.026 1.00 97.25 119 THR A N 1
ATOM 992 C CA . THR A 1 119 ? 8.286 -2.065 -4.799 1.00 97.25 119 THR A CA 1
ATOM 993 C C . THR A 1 119 ? 8.762 -1.613 -6.178 1.00 97.25 119 THR A C 1
ATOM 995 O O . THR A 1 119 ? 9.899 -1.918 -6.547 1.00 97.25 119 THR A O 1
ATOM 998 N N . GLU A 1 120 ? 7.980 -0.790 -6.881 1.00 97.69 120 GLU A N 1
ATOM 999 C CA . GLU A 1 120 ? 8.354 -0.239 -8.185 1.00 97.69 120 GLU A CA 1
ATOM 1000 C C . GLU A 1 120 ? 9.621 0.622 -8.086 1.00 97.69 120 GLU A C 1
ATOM 1002 O O . GLU A 1 120 ? 10.573 0.441 -8.848 1.00 97.69 120 GLU A O 1
ATOM 1007 N N . ILE A 1 121 ? 9.701 1.496 -7.079 1.00 97.94 121 ILE A N 1
ATOM 1008 C CA . ILE A 1 121 ? 10.891 2.311 -6.805 1.00 97.94 121 ILE A CA 1
ATOM 1009 C C . ILE A 1 121 ? 12.117 1.421 -6.564 1.00 97.94 121 ILE A C 1
ATOM 1011 O O . ILE A 1 121 ? 13.210 1.708 -7.066 1.00 97.94 121 ILE A O 1
ATOM 1015 N N . SER A 1 122 ? 11.967 0.346 -5.785 1.00 97.62 122 SER A N 1
ATOM 1016 C CA . SER A 1 122 ? 13.048 -0.609 -5.519 1.00 97.62 122 SER A CA 1
ATOM 1017 C C . SER A 1 122 ? 13.527 -1.288 -6.804 1.00 97.62 122 SER A C 1
ATOM 1019 O O . SER A 1 122 ? 14.735 -1.378 -7.057 1.00 97.62 122 SER A O 1
ATOM 1021 N N . ASP A 1 123 ? 12.603 -1.705 -7.663 1.00 97.50 123 ASP A N 1
ATOM 1022 C CA . ASP A 1 123 ? 12.926 -2.376 -8.916 1.00 97.50 123 ASP A CA 1
ATOM 1023 C C . ASP A 1 123 ? 13.533 -1.432 -9.954 1.00 97.50 123 ASP A C 1
ATOM 1025 O O . ASP A 1 123 ? 14.548 -1.779 -10.570 1.00 97.50 123 ASP A O 1
ATOM 1029 N N . LEU A 1 124 ? 13.031 -0.203 -10.078 1.00 97.31 124 LEU A N 1
ATOM 1030 C CA . LEU A 1 124 ? 13.644 0.840 -10.900 1.00 97.31 124 LEU A CA 1
ATOM 1031 C C . LEU A 1 124 ? 15.072 1.145 -10.436 1.00 97.31 124 LEU A C 1
ATOM 1033 O O . LEU A 1 124 ? 15.995 1.193 -11.257 1.00 97.31 124 LEU A O 1
ATOM 1037 N N . LYS A 1 125 ? 15.310 1.255 -9.122 1.00 97.62 125 LYS A N 1
ATOM 1038 C CA . LYS A 1 125 ? 16.667 1.413 -8.569 1.00 97.62 125 LYS A CA 1
ATOM 1039 C C . LYS A 1 125 ? 17.576 0.249 -8.969 1.00 97.62 125 LYS A C 1
ATOM 1041 O O . LYS A 1 125 ? 18.692 0.484 -9.445 1.00 97.62 125 LYS A O 1
ATOM 1046 N N . LYS A 1 126 ? 17.111 -1.002 -8.856 1.00 97.31 126 LYS A N 1
ATOM 1047 C CA . LYS A 1 126 ? 17.872 -2.186 -9.306 1.00 97.31 126 LYS A CA 1
ATOM 1048 C C . LYS A 1 126 ? 18.166 -2.126 -10.808 1.00 97.31 126 LYS A C 1
ATOM 1050 O O . LYS A 1 126 ? 19.297 -2.406 -11.216 1.00 97.31 126 LYS A O 1
ATOM 1055 N N . GLN A 1 127 ? 17.194 -1.743 -11.639 1.00 97.62 127 GLN A N 1
ATOM 1056 C CA . GLN A 1 127 ? 17.387 -1.600 -13.085 1.00 97.62 127 GLN A CA 1
ATOM 1057 C C . GLN A 1 127 ? 18.429 -0.526 -13.421 1.00 97.62 127 GLN A C 1
ATOM 1059 O O . GLN A 1 127 ? 19.313 -0.778 -14.244 1.00 97.62 127 GLN A O 1
ATOM 1064 N N . ILE A 1 128 ? 18.393 0.631 -12.755 1.00 97.00 128 ILE A N 1
ATOM 1065 C CA . ILE A 1 128 ? 19.384 1.703 -12.929 1.00 97.00 128 ILE A CA 1
ATOM 1066 C C . ILE A 1 128 ? 20.787 1.192 -12.595 1.00 97.00 128 ILE A C 1
ATOM 1068 O O . ILE A 1 128 ? 21.718 1.389 -13.380 1.00 97.00 128 ILE A O 1
ATOM 1072 N N . VAL A 1 129 ? 20.953 0.485 -11.474 1.00 97.81 129 VAL A N 1
ATOM 1073 C CA . VAL A 1 129 ? 22.249 -0.091 -11.080 1.00 97.81 129 VAL A CA 1
ATOM 1074 C C . VAL A 1 129 ? 22.738 -1.112 -12.112 1.00 97.81 129 VAL A C 1
ATOM 1076 O O . VAL A 1 129 ? 23.896 -1.048 -12.533 1.00 97.81 129 VAL A O 1
ATOM 1079 N N . ARG A 1 130 ? 21.865 -2.012 -12.589 1.00 96.62 130 ARG A N 1
ATOM 1080 C CA . ARG A 1 130 ? 22.199 -2.986 -13.647 1.00 96.62 130 ARG A CA 1
ATOM 1081 C C . ARG A 1 130 ? 22.628 -2.292 -14.943 1.00 96.62 130 ARG A C 1
ATOM 1083 O O . ARG A 1 130 ? 23.675 -2.635 -15.495 1.00 96.62 130 ARG A O 1
ATOM 1090 N N . ARG A 1 131 ? 21.872 -1.289 -15.407 1.00 95.88 131 ARG A N 1
ATOM 1091 C CA . ARG A 1 131 ? 22.189 -0.508 -16.618 1.00 95.88 131 ARG A CA 1
ATOM 1092 C C . ARG A 1 131 ? 23.516 0.240 -16.470 1.00 95.88 131 ARG A C 1
ATOM 1094 O O . ARG A 1 131 ? 24.357 0.155 -17.363 1.00 95.88 131 ARG A O 1
ATOM 1101 N N . ARG A 1 132 ? 23.769 0.878 -15.320 1.00 95.69 132 ARG A N 1
ATOM 1102 C CA . ARG A 1 132 ? 25.054 1.536 -15.012 1.00 95.69 132 ARG A CA 1
ATOM 1103 C C . ARG A 1 132 ? 26.220 0.549 -15.018 1.00 95.69 132 ARG A C 1
ATOM 1105 O O . ARG A 1 132 ? 27.258 0.847 -15.604 1.00 95.69 132 ARG A O 1
ATOM 1112 N N . LYS A 1 133 ? 26.057 -0.640 -14.424 1.00 95.94 133 LYS A N 1
ATOM 1113 C CA . LYS A 1 133 ? 27.080 -1.700 -14.445 1.00 95.94 133 LYS A CA 1
ATOM 1114 C C . LYS A 1 133 ? 27.367 -2.166 -15.875 1.00 95.94 133 LYS A C 1
ATOM 1116 O O . LYS A 1 133 ? 28.535 -2.251 -16.254 1.00 95.94 133 LYS A O 1
ATOM 1121 N N . ARG A 1 134 ? 26.324 -2.396 -16.686 1.00 95.12 134 ARG A N 1
ATOM 1122 C CA . ARG A 1 134 ? 26.458 -2.745 -18.111 1.00 95.12 134 ARG A CA 1
ATOM 1123 C C . ARG A 1 134 ? 27.233 -1.665 -18.865 1.00 95.12 134 ARG A C 1
ATOM 1125 O O . ARG A 1 134 ? 28.223 -1.993 -19.512 1.00 95.12 134 ARG A O 1
ATOM 1132 N N . LEU A 1 135 ? 26.865 -0.393 -18.710 1.00 93.69 135 LEU A N 1
ATOM 1133 C CA . LEU A 1 135 ? 27.547 0.727 -19.364 1.00 93.69 135 LEU A CA 1
ATOM 1134 C C . LEU A 1 135 ? 29.019 0.844 -18.931 1.00 93.69 135 LEU A C 1
ATOM 1136 O O . LEU A 1 135 ? 29.907 0.974 -19.774 1.00 93.69 135 LEU A O 1
ATOM 1140 N N . ARG A 1 136 ? 29.298 0.708 -17.626 1.00 94.00 136 ARG A N 1
ATOM 1141 C CA . ARG A 1 136 ? 30.666 0.709 -17.084 1.00 94.00 136 ARG A CA 1
ATOM 1142 C C . ARG A 1 136 ? 31.504 -0.445 -17.641 1.00 94.00 136 ARG A C 1
ATOM 1144 O O . ARG A 1 136 ? 32.688 -0.250 -17.885 1.00 94.00 136 ARG A O 1
ATOM 1151 N N . SER A 1 137 ? 30.896 -1.611 -17.875 1.00 94.44 137 SER A N 1
ATOM 1152 C CA . SER A 1 137 ? 31.563 -2.773 -18.483 1.00 94.44 137 SER A CA 1
ATOM 1153 C C . SER A 1 137 ? 31.738 -2.668 -20.003 1.00 94.44 137 SER A C 1
ATOM 1155 O O . SER A 1 137 ? 32.678 -3.239 -20.549 1.00 94.44 137 SER A O 1
ATOM 1157 N N . LEU A 1 138 ? 30.863 -1.931 -20.695 1.00 94.75 138 LEU A N 1
ATOM 1158 C CA . LEU A 1 138 ? 30.905 -1.778 -22.150 1.00 94.75 138 LEU A CA 1
ATOM 1159 C C . LEU A 1 138 ? 32.026 -0.828 -22.588 1.00 94.75 138 LEU A C 1
ATOM 1161 O O . LEU A 1 138 ? 32.730 -1.118 -23.550 1.00 94.75 138 LEU A O 1
ATOM 1165 N N . ARG A 1 139 ? 32.245 0.271 -21.852 1.00 92.00 139 ARG A N 1
ATOM 1166 C CA . ARG A 1 139 ? 33.289 1.265 -22.161 1.00 92.00 139 ARG A CA 1
ATOM 1167 C C . ARG A 1 139 ? 34.697 0.667 -22.357 1.00 92.00 139 ARG A C 1
ATOM 1169 O O . ARG A 1 139 ? 35.321 1.008 -23.359 1.00 92.00 139 ARG A O 1
ATOM 1176 N N . PRO A 1 140 ? 35.236 -0.193 -21.467 1.00 95.00 140 PRO A N 1
ATOM 1177 C CA . PRO A 1 140 ? 36.547 -0.803 -21.685 1.00 95.00 140 PRO A CA 1
ATOM 1178 C C . PRO A 1 140 ? 36.553 -1.783 -22.865 1.00 95.00 140 PRO A C 1
ATOM 1180 O O . PRO A 1 140 ? 37.517 -1.781 -23.623 1.00 95.00 140 PRO A O 1
ATOM 1183 N N . LYS A 1 141 ? 35.473 -2.553 -23.077 1.00 94.38 141 LYS A N 1
ATOM 1184 C CA . LYS A 1 141 ? 35.351 -3.450 -24.240 1.00 94.38 141 LYS A CA 1
ATOM 1185 C C . LYS A 1 141 ? 35.391 -2.671 -25.556 1.00 94.38 141 LYS A C 1
ATOM 1187 O O . LYS A 1 141 ? 36.127 -3.045 -26.456 1.00 94.38 141 LYS A O 1
ATOM 1192 N N . LEU A 1 142 ? 34.674 -1.548 -25.643 1.00 93.06 142 LEU A N 1
ATOM 1193 C CA . LEU A 1 142 ? 34.698 -0.684 -26.825 1.00 93.06 142 LEU A CA 1
ATOM 1194 C C . LEU A 1 142 ? 36.096 -0.097 -27.068 1.00 93.06 142 LEU A C 1
ATOM 1196 O O . LEU A 1 142 ? 36.576 -0.113 -28.195 1.00 93.06 142 LEU A O 1
ATOM 1200 N N . LYS A 1 143 ? 36.789 0.355 -26.011 1.00 93.00 143 LYS A N 1
ATOM 1201 C CA . LYS A 1 143 ? 38.189 0.806 -26.121 1.00 93.00 143 LYS A CA 1
ATOM 1202 C C . LYS A 1 143 ? 39.114 -0.297 -26.640 1.00 93.00 143 LYS A C 1
ATOM 1204 O O . LYS A 1 143 ? 40.010 -0.009 -27.425 1.00 93.00 143 LYS A O 1
ATOM 1209 N N . GLN A 1 144 ? 38.909 -1.536 -26.196 1.00 94.75 144 GLN A N 1
ATOM 1210 C CA . GLN A 1 144 ? 39.679 -2.681 -26.670 1.00 94.75 144 GLN A CA 1
ATOM 1211 C C . GLN A 1 144 ? 39.424 -2.942 -28.157 1.00 94.75 144 GLN A C 1
ATOM 1213 O O . GLN A 1 144 ? 40.390 -3.083 -28.895 1.00 94.75 144 GLN A O 1
ATOM 1218 N N . VAL A 1 145 ? 38.161 -2.930 -28.600 1.00 93.62 145 VAL A N 1
ATOM 1219 C CA . VAL A 1 145 ? 37.810 -3.073 -30.024 1.00 93.62 145 VAL A CA 1
ATOM 1220 C C . VAL A 1 145 ? 38.491 -1.989 -30.852 1.00 93.62 145 VAL A C 1
ATOM 1222 O O . VAL A 1 145 ? 39.221 -2.332 -31.772 1.00 93.62 145 VAL A O 1
ATOM 1225 N N . VAL A 1 146 ? 38.357 -0.713 -30.469 1.00 91.56 146 VAL A N 1
ATOM 1226 C CA . VAL A 1 146 ? 39.002 0.411 -31.173 1.00 91.56 146 VAL A CA 1
ATOM 1227 C C . VAL A 1 146 ? 40.514 0.206 -31.277 1.00 91.56 146 VAL A C 1
ATOM 1229 O O . VAL A 1 146 ? 41.072 0.348 -32.360 1.00 91.56 146 VAL A O 1
ATOM 1232 N N . LYS A 1 147 ? 41.173 -0.187 -30.178 1.00 93.75 147 LYS A N 1
ATOM 1233 C CA . LYS A 1 147 ? 42.620 -0.445 -30.162 1.00 93.75 147 LYS A CA 1
ATOM 1234 C C . LYS A 1 147 ? 43.015 -1.617 -31.068 1.00 93.75 147 LYS A C 1
ATOM 1236 O O . LYS A 1 147 ? 44.044 -1.545 -31.728 1.00 93.75 147 LYS A O 1
ATOM 1241 N N . SER A 1 148 ? 42.224 -2.689 -31.094 1.00 94.38 148 SER A N 1
ATOM 1242 C CA . SER A 1 148 ? 42.467 -3.857 -31.948 1.00 94.38 148 SER A CA 1
ATOM 1243 C C . SE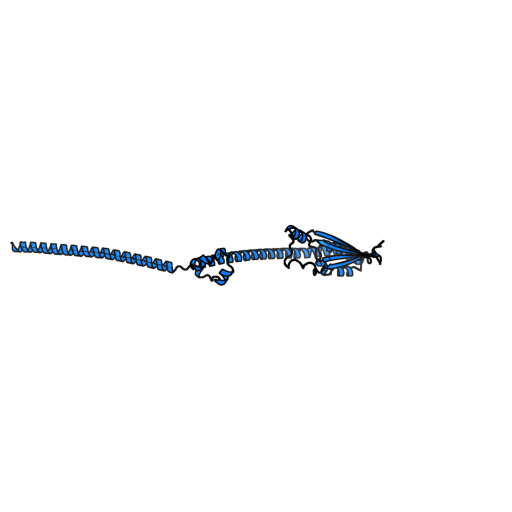R A 1 148 ? 42.218 -3.568 -33.431 1.00 94.38 148 SER A C 1
ATOM 1245 O O . SER A 1 148 ? 42.906 -4.133 -34.274 1.00 94.38 148 SER A O 1
ATOM 1247 N N . THR A 1 149 ? 41.265 -2.692 -33.758 1.00 92.06 149 THR A N 1
ATOM 1248 C CA . THR A 1 149 ? 40.927 -2.319 -35.142 1.00 92.06 149 THR A CA 1
ATOM 1249 C C . THR A 1 149 ? 41.772 -1.170 -35.697 1.00 92.06 149 THR A C 1
ATOM 1251 O O . THR A 1 149 ? 41.798 -0.979 -36.908 1.00 92.06 149 THR A O 1
ATOM 1254 N N . ASP A 1 150 ? 42.471 -0.417 -34.843 1.00 88.88 150 ASP A N 1
ATOM 1255 C CA . ASP A 1 150 ? 43.314 0.731 -35.215 1.00 88.88 150 ASP A CA 1
ATOM 1256 C C . ASP A 1 150 ? 44.289 0.471 -36.387 1.00 88.88 150 ASP A C 1
ATOM 1258 O O . ASP A 1 150 ? 44.307 1.282 -37.313 1.00 88.88 150 ASP A O 1
ATOM 1262 N N . PRO A 1 151 ? 45.056 -0.641 -36.448 1.00 90.06 151 PRO A N 1
ATOM 1263 C CA . PRO A 1 151 ? 45.971 -0.868 -37.571 1.00 90.06 151 PRO A CA 1
ATOM 1264 C C . PRO A 1 151 ? 45.241 -1.060 -38.908 1.00 90.06 151 PRO A C 1
ATOM 1266 O O . PRO A 1 151 ? 45.689 -0.547 -39.930 1.00 90.06 151 PRO A O 1
ATOM 1269 N N . VAL A 1 152 ? 44.097 -1.753 -38.901 1.00 88.44 152 VAL A N 1
ATOM 1270 C CA . VAL A 1 152 ? 43.272 -1.963 -40.102 1.00 88.44 152 VAL A CA 1
ATOM 1271 C C . VAL A 1 152 ? 42.641 -0.646 -40.544 1.00 88.44 152 VAL A C 1
ATOM 1273 O O . VAL A 1 152 ? 42.657 -0.324 -41.728 1.00 88.44 152 VAL A O 1
ATOM 1276 N N . ARG A 1 153 ? 42.143 0.144 -39.587 1.00 83.19 153 ARG A N 1
ATOM 1277 C CA . ARG A 1 153 ? 41.598 1.478 -39.840 1.00 83.19 153 ARG A CA 1
ATOM 1278 C C . ARG A 1 153 ? 42.626 2.370 -40.536 1.00 83.19 153 ARG A C 1
ATOM 1280 O O . ARG A 1 153 ? 42.318 2.897 -41.594 1.00 83.19 153 ARG A O 1
ATOM 1287 N N . ARG A 1 154 ? 43.849 2.473 -40.001 1.00 84.94 154 ARG A N 1
ATOM 1288 C CA . ARG A 1 154 ? 44.922 3.289 -40.602 1.00 84.94 154 ARG A CA 1
ATOM 1289 C C . ARG A 1 154 ? 45.306 2.820 -42.003 1.00 84.94 154 ARG A C 1
ATOM 1291 O O . ARG A 1 154 ? 45.592 3.648 -42.860 1.00 84.94 154 ARG A O 1
ATOM 1298 N N . TYR A 1 155 ? 45.311 1.506 -42.236 1.00 86.62 155 TYR A N 1
ATOM 1299 C CA . TYR A 1 155 ? 45.589 0.952 -43.560 1.00 86.62 155 TYR A CA 1
ATOM 1300 C C . TYR A 1 155 ? 44.512 1.346 -44.579 1.00 86.62 155 TYR A C 1
ATOM 1302 O O . TYR A 1 155 ? 44.853 1.756 -45.680 1.00 86.62 155 TYR A O 1
ATOM 1310 N N . ILE A 1 156 ? 43.230 1.270 -44.206 1.00 80.62 156 ILE A N 1
ATOM 1311 C CA . ILE A 1 156 ? 42.106 1.626 -45.085 1.00 80.62 156 ILE A CA 1
ATOM 1312 C C . ILE A 1 156 ? 42.013 3.146 -45.276 1.00 80.62 156 ILE A C 1
ATOM 1314 O O . ILE A 1 156 ? 41.869 3.599 -46.402 1.00 80.62 156 ILE A O 1
ATOM 1318 N N . GLU A 1 157 ? 42.145 3.946 -44.216 1.00 75.12 157 GLU A N 1
ATOM 1319 C CA . GLU A 1 15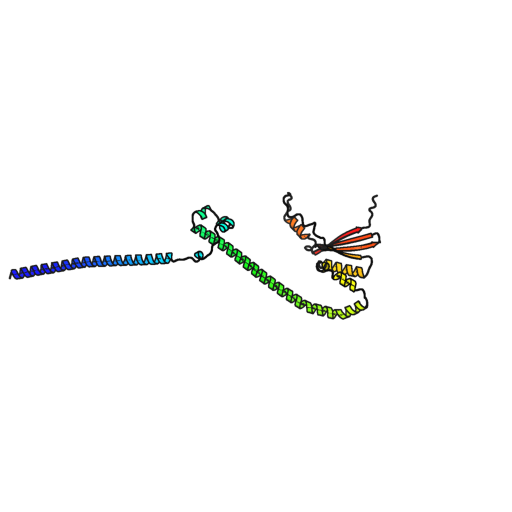7 ? 42.120 5.417 -44.309 1.00 75.12 157 GLU A CA 1
ATOM 1320 C C . GLU A 1 157 ? 43.241 5.949 -45.211 1.00 75.12 157 GLU A C 1
ATOM 1322 O O . GLU A 1 157 ? 43.009 6.862 -45.988 1.00 75.12 157 GLU A O 1
ATOM 1327 N N . SER A 1 158 ? 44.423 5.321 -45.201 1.00 75.69 158 SER A N 1
ATOM 1328 C CA . SER A 1 158 ? 45.514 5.660 -46.127 1.00 75.69 158 SER A CA 1
ATOM 1329 C C . SER A 1 158 ? 45.199 5.377 -47.604 1.00 75.69 158 SER A C 1
ATOM 1331 O O . SER A 1 158 ? 45.955 5.825 -48.464 1.00 75.69 158 SER A O 1
ATOM 1333 N N . GLN A 1 159 ? 44.163 4.590 -47.904 1.00 69.19 159 GLN A N 1
ATOM 1334 C CA . GLN A 1 159 ? 43.740 4.245 -49.267 1.00 69.19 159 GLN A CA 1
ATOM 1335 C C . GLN A 1 159 ? 42.498 5.034 -49.716 1.00 69.19 159 GLN A C 1
ATOM 1337 O O . GLN A 1 159 ? 42.191 5.042 -50.906 1.00 69.19 159 GLN A O 1
ATOM 1342 N N . PHE A 1 160 ? 41.776 5.684 -48.793 1.00 63.69 160 PHE A N 1
ATOM 1343 C CA . PHE A 1 160 ? 40.499 6.350 -49.057 1.00 63.69 160 PHE A CA 1
ATOM 1344 C C . PHE A 1 160 ? 40.399 7.678 -48.275 1.00 63.69 160 PHE A C 1
ATOM 1346 O O . PHE A 1 160 ? 40.018 7.689 -47.104 1.00 63.69 160 PHE A O 1
ATOM 1353 N N . ASP A 1 161 ? 40.691 8.806 -48.933 1.00 58.56 161 ASP A N 1
ATOM 1354 C CA . ASP A 1 161 ? 40.699 10.151 -48.321 1.00 58.56 161 ASP A CA 1
ATOM 1355 C C . ASP A 1 161 ? 39.287 10.764 -48.109 1.00 58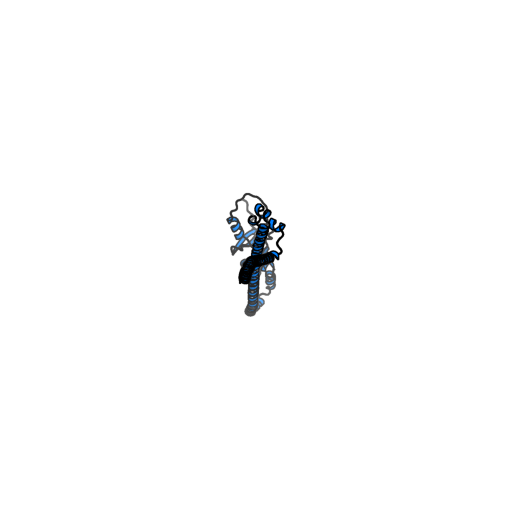.56 161 ASP A C 1
ATOM 1357 O O . ASP A 1 161 ? 39.117 11.704 -47.331 1.00 58.56 161 ASP A O 1
ATOM 1361 N N . ASP A 1 162 ? 38.234 10.209 -48.725 1.00 57.44 162 ASP A N 1
ATOM 1362 C CA . ASP A 1 162 ? 36.883 10.813 -48.780 1.00 57.44 162 ASP A CA 1
ATOM 1363 C C . ASP A 1 162 ? 35.938 10.454 -47.606 1.00 57.44 162 ASP A C 1
ATOM 1365 O O . ASP A 1 162 ? 34.734 10.738 -47.622 1.00 57.44 162 ASP A O 1
ATOM 1369 N N . THR A 1 163 ? 36.452 9.839 -46.538 1.00 57.09 163 THR A N 1
ATOM 1370 C CA . THR A 1 163 ? 35.636 9.278 -45.436 1.00 57.09 163 THR A CA 1
ATOM 1371 C C . THR A 1 163 ? 34.916 10.318 -44.558 1.00 57.09 163 THR A C 1
ATOM 1373 O O . THR A 1 163 ? 33.972 9.979 -43.833 1.00 57.09 163 THR A O 1
ATOM 1376 N N . ASN A 1 164 ? 35.288 11.600 -44.645 1.00 57.38 164 ASN A N 1
ATOM 1377 C CA . ASN A 1 164 ? 34.711 12.669 -43.820 1.00 57.38 164 ASN A CA 1
ATOM 1378 C C . ASN A 1 164 ? 33.210 12.889 -44.089 1.00 57.38 164 ASN A C 1
ATOM 1380 O O . ASN A 1 164 ? 32.435 13.036 -43.140 1.00 57.38 164 ASN A O 1
ATOM 1384 N N . ASN A 1 165 ? 32.769 12.790 -45.348 1.00 59.59 165 ASN A N 1
ATOM 1385 C CA . ASN A 1 165 ? 31.361 12.981 -45.722 1.00 59.59 165 ASN A CA 1
ATOM 1386 C C . ASN A 1 165 ? 30.452 11.848 -45.199 1.00 59.59 165 ASN A C 1
ATOM 1388 O O . ASN A 1 165 ? 29.298 12.086 -44.839 1.00 59.59 165 ASN A O 1
ATOM 1392 N N . PHE A 1 166 ? 30.981 10.620 -45.092 1.00 61.22 166 PHE A N 1
ATOM 1393 C CA . PHE A 1 166 ? 30.263 9.460 -44.537 1.00 61.22 166 PHE A CA 1
ATOM 1394 C C . PHE A 1 166 ? 29.921 9.660 -43.064 1.00 61.22 166 PHE A C 1
ATOM 1396 O O . PHE A 1 166 ? 28.780 9.485 -42.633 1.00 61.22 166 PHE A O 1
ATOM 1403 N N . SER A 1 167 ? 30.933 10.062 -42.292 1.00 61.69 167 SER A N 1
ATOM 1404 C CA . SER A 1 167 ? 30.809 10.241 -40.850 1.00 61.69 167 SER A CA 1
ATOM 1405 C C . SER A 1 167 ? 29.785 11.325 -40.511 1.00 61.69 167 SER A C 1
ATOM 1407 O O . SER A 1 167 ? 28.970 11.153 -39.607 1.00 61.69 167 SER A O 1
ATOM 1409 N N . GLN A 1 168 ? 29.754 12.405 -41.295 1.00 61.81 168 GLN A N 1
ATOM 1410 C CA . GLN A 1 168 ? 28.815 13.504 -41.114 1.00 61.81 168 GLN A CA 1
ATOM 1411 C C . GLN A 1 168 ? 27.372 13.102 -41.456 1.00 61.81 168 GLN A C 1
ATOM 1413 O O . GLN A 1 168 ? 26.449 13.526 -40.764 1.00 61.81 168 GLN A O 1
ATOM 1418 N N . SER A 1 169 ? 27.175 12.232 -42.453 1.00 60.94 169 SER A N 1
ATOM 1419 C CA . SER A 1 169 ? 25.856 11.693 -42.807 1.00 60.94 169 SER A CA 1
ATOM 1420 C C . SER A 1 169 ? 25.297 10.747 -41.733 1.00 60.94 169 SER A C 1
ATOM 1422 O O . SER A 1 169 ? 24.124 10.854 -41.379 1.00 60.94 169 SER A O 1
ATOM 1424 N N . ILE A 1 170 ? 26.134 9.889 -41.137 1.00 62.88 170 ILE A N 1
ATOM 1425 C CA . ILE A 1 170 ? 25.725 8.942 -40.079 1.00 62.88 170 ILE A CA 1
ATOM 1426 C C . ILE A 1 170 ? 25.427 9.638 -38.743 1.00 62.88 170 ILE A C 1
ATOM 1428 O O . ILE A 1 170 ? 24.607 9.162 -37.959 1.00 62.88 170 ILE A O 1
ATOM 1432 N N . ASN A 1 171 ? 26.058 10.782 -38.481 1.00 62.94 171 ASN A N 1
ATOM 1433 C CA . ASN A 1 171 ? 25.888 11.531 -37.235 1.00 62.94 171 ASN A CA 1
ATOM 1434 C C . ASN A 1 171 ? 24.572 12.331 -37.156 1.00 62.94 171 ASN A C 1
ATOM 1436 O O . ASN A 1 171 ? 24.369 13.064 -36.185 1.00 62.94 171 ASN A O 1
ATOM 1440 N N . ASN A 1 172 ? 23.665 12.209 -38.133 1.00 70.50 172 ASN A N 1
ATOM 1441 C CA . ASN A 1 172 ? 22.366 12.871 -38.046 1.00 70.50 172 ASN A CA 1
ATOM 1442 C C . ASN A 1 172 ? 21.553 12.330 -36.849 1.00 70.50 172 ASN A C 1
ATOM 1444 O O . ASN A 1 172 ? 21.379 11.117 -36.711 1.00 70.50 172 ASN A O 1
ATOM 1448 N N . PRO A 1 173 ? 20.987 13.204 -35.993 1.00 66.69 173 PRO A N 1
ATOM 1449 C CA . PRO A 1 173 ? 20.297 12.796 -34.765 1.00 66.69 173 PRO A CA 1
ATOM 1450 C C . PRO A 1 173 ? 19.038 11.957 -35.026 1.00 66.69 173 PRO A C 1
ATOM 1452 O O . PRO A 1 173 ? 18.612 11.191 -34.160 1.00 66.69 173 PRO A O 1
ATOM 1455 N N . SER A 1 174 ? 18.458 12.068 -36.222 1.00 68.44 174 SER A N 1
ATOM 1456 C CA . SER A 1 174 ? 17.326 11.251 -36.659 1.00 68.44 174 SER A CA 1
ATOM 1457 C C . SER A 1 174 ? 17.707 9.780 -36.842 1.00 68.44 174 SER A C 1
ATOM 1459 O O . SER A 1 174 ? 16.856 8.927 -36.626 1.00 68.44 174 SER A O 1
ATOM 1461 N N . ILE A 1 175 ? 18.980 9.469 -37.140 1.00 71.94 175 ILE A N 1
ATOM 1462 C CA . ILE A 1 175 ? 19.470 8.100 -37.387 1.00 71.94 175 ILE A CA 1
ATOM 1463 C C . ILE A 1 175 ? 19.477 7.255 -36.117 1.00 71.94 175 ILE A C 1
ATOM 1465 O O . ILE A 1 175 ? 19.104 6.085 -36.135 1.00 71.94 175 ILE A O 1
ATOM 1469 N N . ALA A 1 176 ? 19.853 7.863 -34.992 1.00 75.06 176 ALA A N 1
ATOM 1470 C CA . ALA A 1 176 ? 19.928 7.181 -33.701 1.00 75.06 176 ALA A CA 1
ATOM 1471 C C . ALA A 1 176 ? 18.563 6.678 -33.197 1.00 75.06 176 ALA A C 1
ATOM 1473 O O . ALA A 1 176 ? 18.510 5.878 -32.266 1.00 75.06 176 ALA A O 1
ATOM 1474 N N . LYS A 1 177 ? 17.466 7.169 -33.785 1.00 80.94 177 LYS A N 1
ATOM 1475 C CA . LYS A 1 177 ? 16.092 6.796 -33.439 1.00 80.94 177 LYS A CA 1
ATOM 1476 C C . LYS A 1 177 ? 15.505 5.730 -34.375 1.00 80.94 177 LYS A C 1
ATOM 1478 O O . LYS A 1 177 ? 14.342 5.379 -34.195 1.00 80.94 177 LYS A O 1
ATOM 1483 N N . LEU A 1 178 ? 16.253 5.234 -35.370 1.00 82.75 178 LEU A N 1
ATOM 1484 C CA . LEU A 1 178 ? 15.756 4.178 -36.255 1.00 82.75 178 LEU A CA 1
ATOM 1485 C C . LEU A 1 178 ? 15.784 2.798 -35.579 1.00 82.75 178 LEU A C 1
ATOM 1487 O O . LEU A 1 178 ? 16.693 2.510 -34.801 1.00 82.75 178 LEU A O 1
ATOM 1491 N N . PRO A 1 179 ? 14.835 1.914 -35.930 1.00 83.56 179 PRO A N 1
ATOM 1492 C CA . PRO A 1 179 ? 14.903 0.494 -35.603 1.00 83.56 179 PRO A CA 1
ATOM 1493 C C . PRO A 1 179 ? 16.155 -0.174 -36.186 1.00 83.56 179 PRO A C 1
ATOM 1495 O O . PRO A 1 179 ? 16.556 0.146 -37.308 1.00 83.56 179 PRO A O 1
ATOM 1498 N N . ASP A 1 180 ? 16.708 -1.163 -35.475 1.00 84.19 180 ASP A N 1
ATOM 1499 C CA . ASP A 1 180 ? 17.948 -1.859 -35.859 1.00 84.19 180 ASP A CA 1
ATOM 1500 C C . ASP A 1 180 ? 17.970 -2.339 -37.329 1.00 84.19 180 ASP A C 1
ATOM 1502 O O . ASP A 1 180 ? 18.962 -2.082 -38.016 1.00 84.19 180 ASP A O 1
ATOM 1506 N N . PRO A 1 181 ? 16.905 -2.963 -37.884 1.00 87.25 181 PRO A N 1
ATOM 1507 C CA . PRO A 1 181 ? 16.923 -3.423 -39.275 1.00 87.25 181 PRO A CA 1
ATOM 1508 C C . PRO A 1 181 ? 16.980 -2.276 -40.292 1.00 87.25 181 PRO A C 1
ATOM 1510 O O . PRO A 1 181 ? 17.663 -2.380 -41.311 1.00 87.25 181 PRO A O 1
ATOM 1513 N N . LEU A 1 182 ? 16.291 -1.165 -40.009 1.00 85.00 182 LEU A N 1
ATOM 1514 C CA . LEU A 1 182 ? 16.315 0.015 -40.872 1.00 85.00 182 LEU A CA 1
ATOM 1515 C C . LEU A 1 182 ? 17.639 0.771 -40.758 1.00 85.00 182 LEU A C 1
ATOM 1517 O O . LEU A 1 182 ? 18.103 1.324 -41.751 1.00 85.00 182 LEU A O 1
ATOM 1521 N N . TYR A 1 183 ? 18.272 0.763 -39.582 1.00 85.94 183 TYR A N 1
ATOM 1522 C CA . TYR A 1 183 ? 19.615 1.309 -39.401 1.00 85.94 183 TYR A CA 1
ATOM 1523 C C . TYR A 1 183 ? 20.645 0.556 -40.252 1.00 85.94 183 TYR A C 1
ATOM 1525 O O . TYR A 1 183 ? 21.425 1.180 -40.973 1.00 85.94 183 TYR A O 1
ATOM 1533 N N . VAL A 1 184 ? 20.615 -0.783 -40.223 1.00 87.69 184 VAL A N 1
ATOM 1534 C CA . VAL A 1 184 ? 21.492 -1.614 -41.064 1.00 87.69 184 VAL A CA 1
ATOM 1535 C C . VAL A 1 184 ? 21.251 -1.322 -42.543 1.00 87.69 184 VAL A C 1
ATOM 1537 O O . VAL A 1 184 ? 22.207 -1.033 -43.261 1.00 87.69 184 VAL A O 1
ATOM 1540 N N . LEU A 1 185 ? 19.992 -1.307 -42.989 1.00 85.62 185 LEU A N 1
ATOM 1541 C CA . LEU A 1 185 ? 19.649 -0.959 -44.367 1.00 85.62 185 LEU A CA 1
ATOM 1542 C C . LEU A 1 185 ? 20.190 0.424 -44.761 1.00 85.62 185 LEU A C 1
ATOM 1544 O O . LEU A 1 185 ? 20.841 0.555 -45.792 1.00 85.62 185 LEU A O 1
ATOM 1548 N N . TYR A 1 186 ? 19.961 1.438 -43.927 1.00 83.94 186 TYR A N 1
ATOM 1549 C CA . TYR A 1 186 ? 20.424 2.801 -44.165 1.00 83.94 186 TYR A CA 1
ATOM 1550 C C . TYR A 1 186 ? 21.953 2.865 -44.291 1.00 83.94 186 TYR A C 1
ATOM 1552 O O . TYR A 1 186 ? 22.467 3.412 -45.263 1.00 83.94 186 TYR A O 1
ATOM 1560 N N . SER A 1 187 ? 22.685 2.243 -43.359 1.00 83.00 187 SER A N 1
ATOM 1561 C CA . SER A 1 187 ? 24.153 2.180 -43.405 1.00 83.00 187 SER A CA 1
ATOM 1562 C C . SER A 1 187 ? 24.694 1.494 -44.663 1.00 83.00 187 SER A C 1
ATOM 1564 O O . SER A 1 187 ? 25.679 1.961 -45.232 1.00 83.00 187 SER A O 1
ATOM 1566 N N . LEU A 1 188 ? 24.032 0.431 -45.133 1.00 84.12 188 LEU A N 1
ATOM 1567 C CA . LEU A 1 188 ? 24.409 -0.264 -46.362 1.00 84.12 188 LEU A CA 1
ATOM 1568 C C . LEU A 1 188 ? 24.146 0.608 -47.591 1.00 84.12 188 LEU A C 1
ATOM 1570 O O . LEU A 1 188 ? 25.020 0.744 -48.439 1.00 84.12 188 LEU A O 1
ATOM 1574 N N . VAL A 1 189 ? 22.972 1.235 -47.679 1.00 82.56 189 VAL A N 1
ATOM 1575 C CA . VAL A 1 189 ? 22.615 2.113 -48.804 1.00 82.56 189 VAL A CA 1
ATOM 1576 C C . VAL A 1 189 ? 23.544 3.324 -48.872 1.00 82.56 189 VAL A C 1
ATOM 1578 O O . VAL A 1 189 ? 23.984 3.685 -49.960 1.00 82.56 189 VAL A O 1
ATOM 1581 N N . LEU A 1 190 ? 23.901 3.913 -47.728 1.00 79.75 190 LEU A N 1
ATOM 1582 C CA . LEU A 1 190 ? 24.911 4.969 -47.677 1.00 79.75 190 LEU A CA 1
ATOM 1583 C C . LEU A 1 190 ? 26.279 4.484 -48.167 1.00 79.75 190 LEU A C 1
ATOM 1585 O O . LEU A 1 190 ? 26.926 5.194 -48.930 1.00 79.75 190 LEU A O 1
ATOM 1589 N N . ALA A 1 191 ? 26.718 3.288 -47.762 1.00 79.75 191 ALA A N 1
ATOM 1590 C CA . ALA A 1 191 ? 27.975 2.723 -48.248 1.00 79.75 191 ALA A CA 1
ATOM 1591 C C . ALA A 1 191 ? 27.948 2.538 -49.777 1.00 79.75 191 ALA A C 1
ATOM 1593 O O . ALA A 1 191 ? 28.894 2.922 -50.463 1.00 79.75 191 ALA A O 1
ATOM 1594 N N . TYR A 1 192 ? 26.833 2.049 -50.331 1.00 80.00 192 TYR A N 1
ATOM 1595 C CA . TYR A 1 192 ? 26.650 1.928 -51.781 1.00 80.00 192 TYR A CA 1
ATOM 1596 C C . TYR A 1 192 ? 26.637 3.278 -52.499 1.00 80.00 192 TYR A C 1
ATOM 1598 O O . TYR A 1 192 ? 27.273 3.405 -53.540 1.00 80.00 192 TYR A O 1
ATOM 1606 N N . GLN A 1 193 ? 25.978 4.294 -51.939 1.00 78.25 193 GLN A N 1
ATOM 1607 C CA . GLN A 1 193 ? 25.978 5.650 -52.492 1.00 78.25 193 GLN A CA 1
ATOM 1608 C C . GLN A 1 193 ? 27.397 6.228 -52.598 1.00 78.25 193 GLN A C 1
ATOM 1610 O O . GLN A 1 193 ? 27.669 7.025 -53.488 1.00 78.25 193 GLN A O 1
ATOM 1615 N N . GLN A 1 194 ? 28.308 5.846 -51.705 1.00 72.00 194 GLN A N 1
ATOM 1616 C CA . GLN A 1 194 ? 29.693 6.313 -51.755 1.00 72.00 194 GLN A CA 1
ATOM 1617 C C . GLN A 1 194 ? 30.545 5.557 -52.769 1.00 72.00 194 GLN A C 1
ATOM 1619 O O . GLN A 1 194 ? 31.414 6.158 -53.393 1.00 72.00 194 GLN A O 1
ATOM 1624 N N . CYS A 1 195 ? 30.289 4.262 -52.955 1.00 73.25 195 CYS A N 1
ATOM 1625 C CA . CYS A 1 195 ? 30.983 3.467 -53.964 1.00 73.25 195 CYS A CA 1
ATOM 1626 C C . CYS A 1 195 ? 30.495 3.769 -55.393 1.00 73.25 195 CYS A C 1
ATOM 1628 O O . CYS A 1 195 ? 31.305 3.791 -56.315 1.00 73.25 195 CYS A O 1
ATOM 1630 N N . ASP A 1 196 ? 29.193 4.010 -55.580 1.00 68.25 196 ASP A N 1
ATOM 1631 C CA . ASP A 1 196 ? 28.537 4.230 -56.877 1.00 68.25 196 ASP A CA 1
ATOM 1632 C C . ASP A 1 196 ? 27.852 5.612 -56.903 1.00 68.25 196 ASP A C 1
ATOM 1634 O O . ASP A 1 196 ? 26.633 5.773 -56.807 1.00 68.25 196 ASP A O 1
ATOM 1638 N N . GLY A 1 197 ? 28.688 6.651 -56.938 1.00 62.19 197 GLY A N 1
ATOM 1639 C CA . GLY A 1 197 ? 28.365 8.037 -56.578 1.00 62.19 197 GLY A CA 1
ATOM 1640 C C . GLY A 1 197 ? 27.361 8.823 -57.429 1.00 62.19 197 GLY A C 1
ATOM 1641 O O . GLY A 1 197 ? 27.437 10.050 -57.406 1.00 62.19 197 GLY A O 1
ATOM 1642 N N . ARG A 1 198 ? 26.459 8.211 -58.213 1.00 63.69 198 ARG A N 1
ATOM 1643 C CA . ARG A 1 198 ? 25.558 8.983 -59.108 1.00 63.69 198 ARG A CA 1
ATOM 1644 C C . ARG A 1 198 ? 24.109 8.511 -59.226 1.00 63.69 198 ARG A C 1
ATOM 1646 O O . ARG A 1 198 ? 23.296 9.276 -59.737 1.00 63.69 198 ARG A O 1
ATOM 1653 N N . HIS A 1 199 ? 23.760 7.323 -58.735 1.00 64.50 199 HIS A N 1
ATOM 1654 C CA . HIS A 1 199 ? 22.450 6.723 -59.029 1.00 64.50 199 HIS A CA 1
ATOM 1655 C C . HIS A 1 199 ? 21.595 6.415 -57.796 1.00 64.50 199 HIS A C 1
ATOM 1657 O O . HIS A 1 199 ? 20.459 5.978 -57.954 1.00 64.50 199 HIS A O 1
ATOM 1663 N N . ILE A 1 200 ? 22.098 6.636 -56.577 1.00 74.50 200 ILE A N 1
ATOM 1664 C CA . ILE A 1 200 ? 21.408 6.258 -55.335 1.00 74.50 200 ILE A CA 1
ATOM 1665 C C . ILE A 1 200 ? 21.479 7.413 -54.332 1.00 74.50 200 ILE A C 1
ATOM 1667 O O . ILE A 1 200 ? 22.562 7.903 -54.026 1.00 74.50 200 ILE A O 1
ATOM 1671 N N . SER A 1 201 ? 20.334 7.844 -53.800 1.00 73.50 201 SER A N 1
ATOM 1672 C CA . SER A 1 201 ? 20.257 8.812 -52.698 1.00 73.50 201 SER A CA 1
ATOM 1673 C C . SER A 1 201 ? 19.312 8.311 -51.611 1.00 73.50 201 SER A C 1
ATOM 1675 O O . SER A 1 201 ? 18.219 7.816 -51.899 1.00 73.50 201 SER A O 1
ATOM 1677 N N . CYS A 1 202 ? 19.739 8.428 -50.353 1.00 72.31 202 CYS A N 1
ATOM 1678 C CA . CYS A 1 202 ? 18.974 7.998 -49.192 1.00 72.31 202 CYS A CA 1
ATOM 1679 C C . CYS A 1 202 ? 18.549 9.186 -48.323 1.00 72.31 202 CYS A C 1
ATOM 1681 O O . CYS A 1 202 ? 19.376 10.006 -47.922 1.00 72.31 202 CYS A O 1
ATOM 1683 N N . GLN A 1 203 ? 17.260 9.251 -48.000 1.00 76.06 203 GLN A N 1
ATOM 1684 C CA . GLN A 1 203 ? 16.671 10.237 -47.101 1.00 76.06 203 GLN A CA 1
ATOM 1685 C C . GLN A 1 203 ? 15.855 9.526 -46.023 1.00 76.06 203 GLN A C 1
ATOM 1687 O O . GLN A 1 203 ? 15.214 8.504 -46.268 1.00 76.06 203 GLN A O 1
ATOM 1692 N N . ILE A 1 204 ? 15.889 10.065 -44.809 1.00 73.69 204 ILE A N 1
ATOM 1693 C CA . ILE A 1 204 ? 15.049 9.588 -43.711 1.00 73.69 204 ILE A CA 1
ATOM 1694 C C . ILE A 1 204 ? 13.789 10.427 -43.750 1.00 73.69 204 ILE A C 1
ATOM 1696 O O . ILE A 1 204 ? 13.862 11.647 -43.610 1.00 73.69 204 ILE A O 1
ATOM 1700 N N . ASP A 1 205 ? 12.664 9.763 -43.961 1.00 72.06 205 ASP A N 1
ATOM 1701 C CA . ASP A 1 205 ? 11.363 10.400 -43.984 1.00 72.06 205 ASP A CA 1
ATOM 1702 C C . ASP A 1 205 ? 10.688 10.123 -42.642 1.00 72.06 205 ASP A C 1
ATOM 1704 O O . ASP A 1 205 ? 10.407 8.971 -42.286 1.00 72.06 205 ASP A O 1
ATOM 1708 N N . SER A 1 206 ? 10.482 11.175 -41.857 1.00 65.50 206 SER A N 1
ATOM 1709 C CA . SER A 1 206 ? 9.566 11.101 -40.728 1.00 65.50 206 SER A CA 1
ATOM 1710 C C . SER A 1 206 ? 8.177 11.246 -41.314 1.00 65.50 206 SER A C 1
ATOM 1712 O O . SER A 1 206 ? 7.852 12.301 -41.855 1.00 65.50 206 SER A O 1
ATOM 1714 N N . LYS A 1 207 ? 7.329 10.223 -41.181 1.00 61.72 207 LYS A N 1
ATOM 1715 C CA . LYS A 1 207 ? 5.900 10.513 -41.254 1.00 61.72 207 LYS A CA 1
ATOM 1716 C C . LYS A 1 207 ? 5.605 11.383 -40.038 1.00 61.72 207 LYS A C 1
ATOM 1718 O O . LYS A 1 207 ? 5.533 10.877 -38.921 1.00 61.72 207 LYS A O 1
ATOM 1723 N N . ASP A 1 208 ? 5.514 12.692 -40.247 1.00 45.84 208 ASP A N 1
ATOM 1724 C CA . ASP A 1 208 ? 4.920 13.591 -39.271 1.00 45.84 208 ASP A CA 1
ATOM 1725 C C . ASP A 1 208 ? 3.471 13.129 -39.098 1.00 45.84 208 ASP A C 1
ATOM 1727 O O . ASP A 1 208 ? 2.614 13.391 -39.944 1.00 45.84 208 ASP A O 1
ATOM 1731 N N . ASP A 1 209 ? 3.217 12.382 -38.023 1.00 45.22 209 ASP A N 1
ATOM 1732 C CA . ASP A 1 209 ? 1.901 11.922 -37.573 1.00 45.22 209 ASP A CA 1
ATOM 1733 C C . ASP A 1 209 ? 1.031 13.121 -37.144 1.00 45.22 209 ASP A C 1
ATOM 1735 O O . ASP A 1 209 ? 0.638 13.281 -35.992 1.00 45.22 209 ASP A O 1
ATOM 1739 N N . SER A 1 210 ? 0.714 13.987 -38.102 1.00 41.50 210 SER A N 1
ATOM 1740 C CA . SER A 1 210 ? -0.345 14.993 -38.023 1.00 41.50 210 SER A CA 1
ATOM 1741 C C . SER A 1 210 ? -1.637 14.512 -38.698 1.00 41.50 210 SER A C 1
ATOM 1743 O O . SER A 1 210 ? -2.617 15.248 -38.731 1.00 41.50 210 SER A O 1
ATOM 1745 N N . SER A 1 211 ? -1.688 13.273 -39.211 1.00 41.34 211 SER A N 1
ATOM 1746 C CA . SER A 1 211 ? -2.851 12.781 -39.970 1.00 41.34 211 SER A CA 1
ATOM 1747 C C . SER A 1 211 ? -3.253 11.315 -39.743 1.00 41.34 211 SER A C 1
ATOM 1749 O O . SER A 1 211 ? -3.956 10.756 -40.578 1.00 41.34 211 SER A O 1
ATOM 1751 N N . THR A 1 212 ? -2.913 10.701 -38.599 1.00 42.53 212 THR A N 1
ATOM 1752 C CA . THR A 1 212 ? -3.455 9.366 -38.231 1.00 42.53 212 THR A CA 1
ATOM 1753 C C . THR A 1 212 ? -3.761 9.140 -36.743 1.00 42.53 212 THR A C 1
ATOM 1755 O O . THR A 1 212 ? -4.030 8.010 -36.351 1.00 42.53 212 THR A O 1
ATOM 1758 N N . ASN A 1 213 ? -3.816 10.195 -35.917 1.00 37.41 213 ASN A N 1
ATOM 1759 C CA . ASN A 1 213 ? -4.314 10.097 -34.529 1.00 37.41 213 ASN A CA 1
ATOM 1760 C C . ASN A 1 213 ? -5.680 10.769 -34.289 1.00 37.41 213 ASN A C 1
ATOM 1762 O O . ASN A 1 213 ? -6.154 10.789 -33.157 1.00 37.41 213 ASN A O 1
ATOM 1766 N N . ASN A 1 214 ? -6.359 11.250 -35.334 1.00 38.12 214 ASN A N 1
ATOM 1767 C CA . ASN A 1 214 ? -7.733 11.747 -35.224 1.00 38.12 214 ASN A CA 1
ATOM 1768 C C . ASN A 1 214 ? -8.723 10.704 -35.743 1.00 38.12 214 ASN A C 1
ATOM 1770 O O . ASN A 1 214 ? -9.085 10.764 -36.909 1.00 38.12 214 ASN A O 1
ATOM 1774 N N . THR A 1 215 ? -9.113 9.765 -34.873 1.00 38.56 215 THR A N 1
ATOM 1775 C CA . THR A 1 215 ? -10.494 9.247 -34.707 1.00 38.56 215 THR A CA 1
ATOM 1776 C C . THR A 1 215 ? -10.501 8.100 -33.693 1.00 38.56 215 THR A C 1
ATOM 1778 O O . THR A 1 215 ? -10.833 6.970 -34.020 1.00 38.56 215 THR A O 1
ATOM 1781 N N . ILE A 1 216 ? -10.122 8.370 -32.444 1.00 46.53 216 ILE A N 1
ATOM 1782 C CA . ILE A 1 216 ? -10.679 7.645 -31.292 1.00 46.53 216 ILE A CA 1
ATOM 1783 C C . ILE A 1 216 ? -10.797 8.679 -30.180 1.00 46.53 216 ILE A C 1
ATOM 1785 O O . ILE A 1 216 ? -9.954 8.725 -29.299 1.00 46.53 216 ILE A O 1
ATOM 1789 N N . ASN A 1 217 ? -11.733 9.608 -30.351 1.00 42.38 217 ASN A N 1
ATOM 1790 C CA . ASN A 1 217 ? -12.322 10.479 -29.332 1.00 42.38 217 ASN A CA 1
ATOM 1791 C C . ASN A 1 217 ? -13.254 11.431 -30.088 1.00 42.38 217 ASN A C 1
ATOM 1793 O O . ASN A 1 217 ? -12.906 12.582 -30.295 1.00 42.38 217 ASN A O 1
ATOM 1797 N N . ASP A 1 218 ? -14.349 10.899 -30.633 1.00 33.41 218 ASP A N 1
ATOM 1798 C CA . ASP A 1 218 ? -15.627 11.608 -30.709 1.00 33.41 218 ASP A CA 1
ATOM 1799 C C . ASP A 1 218 ? -16.733 10.632 -31.133 1.00 33.41 218 ASP A C 1
ATOM 1801 O O . ASP A 1 218 ? -16.542 9.684 -31.891 1.00 33.41 218 ASP A O 1
ATOM 1805 N N . THR A 1 219 ? -17.870 10.834 -30.491 1.00 42.00 219 THR A N 1
ATOM 1806 C CA . THR A 1 219 ? -18.997 9.936 -30.249 1.00 42.00 219 THR A CA 1
ATOM 1807 C C . THR A 1 219 ? -19.811 9.517 -31.480 1.00 42.00 219 THR A C 1
ATOM 1809 O O . THR A 1 219 ? -20.036 10.316 -32.382 1.00 42.00 219 THR A O 1
ATOM 1812 N N . ASN A 1 220 ? -20.396 8.314 -31.389 1.00 43.56 220 ASN A N 1
ATOM 1813 C CA . ASN A 1 220 ? -21.579 7.825 -32.116 1.00 43.56 220 ASN A CA 1
ATOM 1814 C C . ASN A 1 220 ? -21.439 7.587 -33.633 1.00 43.56 220 ASN A C 1
ATOM 1816 O O . ASN A 1 220 ? -21.848 8.403 -34.453 1.00 43.56 220 ASN A O 1
ATOM 1820 N N . SER A 1 221 ? -21.006 6.379 -34.007 1.00 37.19 221 SER A N 1
ATOM 1821 C CA . SER A 1 221 ? -21.500 5.723 -35.225 1.00 37.19 221 SER A CA 1
ATOM 1822 C C . SER A 1 221 ? -21.620 4.216 -34.993 1.00 37.19 221 SER A C 1
ATOM 1824 O O . SER A 1 221 ? -20.689 3.578 -34.499 1.00 37.19 221 SER A O 1
ATOM 1826 N N . ASP A 1 222 ? -22.802 3.678 -35.294 1.00 39.56 222 ASP A N 1
ATOM 1827 C CA . ASP A 1 222 ? -23.173 2.269 -35.171 1.00 39.56 222 ASP A CA 1
ATOM 1828 C C . ASP A 1 222 ? -22.319 1.387 -36.093 1.00 39.56 222 ASP A C 1
ATOM 1830 O O . ASP A 1 222 ? -22.654 1.129 -37.249 1.00 39.56 222 ASP A O 1
ATOM 1834 N N . GLY A 1 223 ? -21.204 0.899 -35.560 1.00 43.78 223 GLY A N 1
ATOM 1835 C CA . GLY A 1 223 ? -20.403 -0.160 -36.153 1.00 43.78 223 GLY A CA 1
ATOM 1836 C C . GLY A 1 223 ? -19.912 -1.077 -35.046 1.00 43.78 223 GLY A C 1
ATOM 1837 O O . GLY A 1 223 ? -19.082 -0.681 -34.231 1.00 43.78 223 GLY A O 1
ATOM 1838 N N . ILE A 1 224 ? -20.441 -2.299 -34.998 1.00 43.38 224 ILE A N 1
ATOM 1839 C CA . ILE A 1 224 ? -19.981 -3.357 -34.095 1.00 43.38 224 ILE A CA 1
ATOM 1840 C C . ILE A 1 224 ? -18.569 -3.757 -34.543 1.00 43.38 224 ILE A C 1
ATOM 1842 O O . ILE A 1 224 ? -18.399 -4.667 -35.349 1.00 43.38 224 ILE A O 1
ATOM 1846 N N . TYR A 1 225 ? -17.550 -3.059 -34.048 1.00 45.69 225 TYR A N 1
ATOM 1847 C CA . TYR A 1 225 ? -16.179 -3.551 -34.084 1.00 45.69 225 TYR A CA 1
ATOM 1848 C C . TYR A 1 225 ? -16.029 -4.548 -32.942 1.00 45.69 225 TYR A C 1
ATOM 1850 O O . TYR A 1 225 ? -16.254 -4.228 -31.773 1.00 45.69 225 TYR A O 1
ATOM 1858 N N . THR A 1 226 ? -15.701 -5.790 -33.279 1.00 54.41 226 THR A N 1
ATOM 1859 C CA . THR A 1 226 ? -15.455 -6.812 -32.263 1.00 54.41 226 THR A CA 1
ATOM 1860 C C . THR A 1 226 ? -14.140 -6.495 -31.544 1.00 54.41 226 THR A C 1
ATOM 1862 O O . THR A 1 226 ? -13.227 -5.920 -32.135 1.00 54.41 226 THR A O 1
ATOM 1865 N N . ASN A 1 227 ? -13.985 -6.902 -30.276 1.00 56.25 227 ASN A N 1
ATOM 1866 C CA . ASN A 1 227 ? -12.727 -6.732 -29.521 1.00 56.25 227 ASN A CA 1
ATOM 1867 C C . ASN A 1 227 ? -11.483 -7.298 -30.250 1.00 56.25 227 ASN A C 1
ATOM 1869 O O . ASN A 1 227 ? -10.359 -6.943 -29.898 1.00 56.25 227 ASN A O 1
ATOM 1873 N N . GLY A 1 228 ? -11.667 -8.169 -31.253 1.00 57.06 228 GLY A N 1
ATOM 1874 C CA . GLY A 1 228 ? -10.598 -8.663 -32.121 1.00 57.06 228 GLY A CA 1
ATOM 1875 C C . GLY A 1 228 ? -10.054 -7.613 -33.097 1.00 57.06 228 GLY A C 1
ATOM 1876 O O . GLY A 1 228 ? -8.846 -7.561 -33.309 1.00 57.06 228 GLY A O 1
ATOM 1877 N N . ASP A 1 229 ? -10.892 -6.721 -33.631 1.00 57.72 229 ASP A N 1
ATOM 1878 C CA . ASP A 1 229 ? -10.501 -5.746 -34.664 1.00 57.72 229 ASP A CA 1
ATOM 1879 C C . ASP A 1 229 ? -9.534 -4.675 -34.125 1.00 57.72 229 ASP A C 1
ATOM 1881 O O . ASP A 1 229 ? -8.565 -4.299 -34.791 1.00 57.72 229 ASP A O 1
ATOM 1885 N N . LEU A 1 230 ? -9.712 -4.271 -32.862 1.00 58.97 230 LEU A N 1
ATOM 1886 C CA . LEU A 1 230 ? -8.793 -3.374 -32.147 1.00 58.97 230 LEU A CA 1
ATOM 1887 C C . LEU A 1 230 ? -7.415 -4.017 -31.901 1.00 58.97 230 LEU A C 1
ATOM 1889 O O . LEU A 1 230 ? -6.390 -3.329 -31.913 1.00 58.97 230 LEU A O 1
ATOM 1893 N N . GLN A 1 231 ? -7.359 -5.343 -31.719 1.00 62.22 231 GLN A N 1
ATOM 1894 C CA . GLN A 1 231 ? -6.094 -6.064 -31.545 1.00 62.22 231 GLN A CA 1
ATOM 1895 C C . GLN A 1 231 ? -5.287 -6.083 -32.847 1.00 62.22 231 GLN A C 1
ATOM 1897 O O . GLN A 1 231 ? -4.088 -5.800 -32.819 1.00 62.22 231 GLN A O 1
ATOM 1902 N N . TYR A 1 232 ? -5.924 -6.315 -33.999 1.00 64.38 232 TYR A N 1
ATOM 1903 C CA . TYR A 1 232 ? -5.236 -6.287 -35.297 1.00 64.38 232 TYR A CA 1
ATOM 1904 C C . TYR A 1 232 ? -4.670 -4.904 -35.638 1.00 64.38 232 TYR A C 1
ATOM 1906 O O . TYR A 1 232 ? -3.548 -4.801 -36.136 1.00 64.38 232 TYR A O 1
ATOM 1914 N N . GLN A 1 233 ? -5.390 -3.829 -35.307 1.00 66.62 233 GLN A N 1
ATOM 1915 C CA . GLN A 1 233 ? -4.891 -2.462 -35.493 1.00 66.62 233 GLN A CA 1
ATOM 1916 C C . GLN A 1 233 ? -3.677 -2.151 -34.608 1.00 66.62 233 GLN A C 1
ATOM 1918 O O . GLN A 1 233 ? -2.771 -1.430 -35.029 1.00 66.62 233 GLN A O 1
ATOM 1923 N N . SER A 1 234 ? -3.609 -2.729 -33.404 1.00 67.12 234 SER A N 1
ATOM 1924 C CA . SER A 1 234 ? -2.423 -2.605 -32.550 1.00 67.12 234 SER A CA 1
ATOM 1925 C C . SER A 1 234 ? -1.203 -3.332 -33.141 1.00 67.12 234 SER A C 1
ATOM 1927 O O . SER A 1 234 ? -0.114 -2.755 -33.158 1.00 67.12 234 SER A O 1
ATOM 1929 N N . LEU A 1 235 ? -1.412 -4.518 -33.733 1.00 71.69 235 LEU A N 1
ATOM 1930 C CA . LEU A 1 235 ? -0.379 -5.342 -34.383 1.00 71.69 235 LEU A CA 1
ATOM 1931 C C . LEU A 1 235 ? 0.223 -4.689 -35.633 1.00 71.69 235 LEU A C 1
ATOM 1933 O O . LEU A 1 235 ? 1.405 -4.875 -35.924 1.00 71.69 235 LEU A O 1
ATOM 1937 N N . LEU A 1 236 ? -0.564 -3.891 -36.354 1.00 75.38 236 LEU A N 1
ATOM 1938 C CA . LEU A 1 236 ? -0.150 -3.221 -37.590 1.00 75.38 236 LEU A CA 1
ATOM 1939 C C . LEU A 1 236 ? 0.514 -1.848 -37.366 1.00 75.38 236 LEU A C 1
ATOM 1941 O O . LEU A 1 236 ? 0.735 -1.113 -38.331 1.00 75.38 236 LEU A O 1
ATOM 1945 N N . ARG A 1 237 ? 0.871 -1.485 -36.122 1.00 75.50 237 ARG A N 1
ATOM 1946 C CA . ARG A 1 237 ? 1.552 -0.213 -35.823 1.00 75.50 237 ARG A CA 1
ATOM 1947 C C . ARG A 1 237 ? 2.910 -0.108 -36.527 1.00 75.50 237 ARG A C 1
ATOM 1949 O O . ARG A 1 237 ? 3.877 -0.803 -36.190 1.00 75.50 237 ARG A O 1
ATOM 1956 N N . GLN A 1 238 ? 2.982 0.822 -37.477 1.00 75.44 238 GLN A N 1
ATOM 1957 C CA . GLN A 1 238 ? 4.213 1.206 -38.162 1.00 75.44 238 GLN A CA 1
ATOM 1958 C C . GLN A 1 238 ? 5.057 2.128 -37.279 1.00 75.44 238 GLN A C 1
ATOM 1960 O O . GLN A 1 238 ? 4.542 2.920 -36.494 1.00 75.44 238 GLN A O 1
ATOM 1965 N N . HIS A 1 239 ? 6.373 2.013 -37.410 1.00 76.69 239 HIS A N 1
ATOM 1966 C CA . HIS A 1 239 ? 7.316 2.952 -36.829 1.00 76.69 239 HIS A CA 1
ATOM 1967 C C . HIS A 1 239 ? 7.196 4.316 -37.542 1.00 76.69 239 HIS A C 1
ATOM 1969 O O . HIS A 1 239 ? 7.073 4.337 -38.768 1.00 76.69 239 HIS A O 1
ATOM 1975 N N . PRO A 1 240 ? 7.262 5.451 -36.820 1.00 78.50 240 PRO A N 1
ATOM 1976 C CA . PRO A 1 240 ? 7.079 6.785 -37.411 1.00 78.50 240 PRO A CA 1
ATOM 1977 C C . PRO A 1 240 ? 8.197 7.184 -38.390 1.00 78.50 240 PRO A C 1
ATOM 1979 O O . PRO A 1 240 ? 7.984 7.990 -39.293 1.00 78.50 240 PRO A O 1
ATOM 1982 N N . LEU A 1 241 ? 9.392 6.605 -38.236 1.00 81.38 241 LEU A N 1
ATOM 1983 C CA . LEU A 1 241 ? 10.511 6.813 -39.160 1.00 81.38 241 LEU A CA 1
ATOM 1984 C C . LEU A 1 241 ? 10.530 5.749 -40.251 1.00 81.38 241 LEU A C 1
ATOM 1986 O O . LEU A 1 241 ? 10.568 4.555 -39.941 1.00 81.38 241 LEU A O 1
ATOM 1990 N N . ASN A 1 242 ? 10.612 6.211 -41.494 1.00 81.69 242 ASN A N 1
ATOM 1991 C CA . ASN A 1 242 ? 10.788 5.396 -42.685 1.00 81.69 242 ASN A CA 1
ATOM 1992 C C . ASN A 1 242 ? 12.086 5.788 -43.398 1.00 81.69 242 ASN A C 1
ATOM 1994 O O . ASN A 1 242 ? 12.572 6.915 -43.290 1.00 81.69 242 ASN A O 1
ATOM 1998 N N . VAL A 1 243 ? 12.656 4.850 -44.148 1.00 82.19 243 VAL A N 1
ATOM 1999 C CA . VAL A 1 243 ? 13.838 5.112 -44.977 1.00 82.19 243 VAL A CA 1
ATOM 2000 C C . VAL A 1 243 ? 13.391 5.190 -46.426 1.00 82.19 243 VAL A C 1
ATOM 2002 O O . VAL A 1 243 ? 12.884 4.209 -46.967 1.00 82.19 243 VAL A O 1
ATOM 2005 N N . LYS A 1 244 ? 13.574 6.348 -47.060 1.00 82.31 244 LYS A N 1
ATOM 2006 C CA . LYS A 1 244 ? 13.308 6.553 -48.482 1.00 82.31 244 LYS A CA 1
ATOM 2007 C C . LYS A 1 244 ? 14.615 6.422 -49.260 1.00 82.31 244 LYS A C 1
ATOM 2009 O O . LYS A 1 244 ? 15.559 7.184 -49.057 1.00 82.31 244 LYS A O 1
ATOM 2014 N N . VAL A 1 245 ? 14.673 5.451 -50.160 1.00 82.31 245 VAL A N 1
ATOM 2015 C CA . VAL A 1 245 ? 15.787 5.240 -51.088 1.00 82.31 245 VAL A CA 1
ATOM 2016 C C . VAL A 1 245 ? 15.319 5.634 -52.479 1.00 82.31 245 VAL A C 1
ATOM 2018 O O . VAL A 1 245 ? 14.327 5.112 -52.980 1.00 82.31 245 VAL A O 1
ATOM 2021 N N . THR A 1 246 ? 16.021 6.570 -53.100 1.00 79.69 246 THR A N 1
ATOM 2022 C CA . THR A 1 246 ? 15.755 7.029 -54.465 1.00 79.69 246 THR A CA 1
ATOM 2023 C C . THR A 1 246 ? 16.844 6.501 -55.388 1.00 79.69 246 THR A C 1
ATOM 2025 O O . THR A 1 246 ? 18.032 6.691 -55.131 1.00 79.69 246 THR A O 1
ATOM 2028 N N . LEU A 1 247 ? 16.428 5.787 -56.430 1.00 79.19 247 LEU A N 1
ATOM 2029 C CA . LEU A 1 247 ? 17.272 5.193 -57.457 1.00 79.19 247 LEU A CA 1
ATOM 2030 C C . LEU A 1 247 ? 17.046 5.948 -58.770 1.00 79.19 247 LEU A C 1
ATOM 2032 O O . LEU A 1 247 ? 15.918 6.032 -59.254 1.00 79.19 247 LEU A O 1
ATOM 2036 N N . ILE A 1 248 ? 18.102 6.489 -59.362 1.00 74.00 248 ILE A N 1
ATOM 2037 C CA . ILE A 1 248 ? 18.070 7.151 -60.669 1.00 74.00 248 ILE A CA 1
ATOM 2038 C C . ILE A 1 248 ? 18.569 6.129 -61.691 1.00 74.00 248 ILE A C 1
ATOM 2040 O O . ILE A 1 248 ? 19.760 5.852 -61.760 1.00 74.00 248 ILE A O 1
ATOM 2044 N N . ILE A 1 249 ? 17.653 5.530 -62.456 1.00 69.50 249 ILE A N 1
ATOM 2045 C CA . ILE A 1 249 ? 17.972 4.472 -63.434 1.00 69.50 249 ILE A CA 1
ATOM 2046 C C . ILE A 1 249 ? 18.340 5.098 -64.794 1.00 69.50 249 ILE A C 1
ATOM 2048 O O . ILE A 1 249 ? 19.117 4.536 -65.562 1.00 69.50 249 ILE A O 1
ATOM 2052 N N . SER A 1 250 ? 17.791 6.278 -65.105 1.00 67.38 250 SER A N 1
ATOM 2053 C CA . SER A 1 250 ? 18.058 7.108 -66.295 1.00 67.38 250 SER A CA 1
ATOM 2054 C C . SER A 1 250 ? 17.569 8.546 -66.023 1.00 67.38 250 SER A C 1
ATOM 2056 O O . SER A 1 250 ? 16.772 8.714 -65.099 1.00 67.38 250 SER A O 1
ATOM 2058 N N . PRO A 1 251 ? 17.977 9.589 -66.781 1.00 64.31 251 PRO A N 1
ATOM 2059 C CA . PRO A 1 251 ? 17.549 10.977 -66.525 1.00 64.31 251 PRO A CA 1
ATOM 2060 C C . PRO A 1 251 ? 16.020 11.172 -66.483 1.00 64.31 251 PRO A C 1
ATOM 2062 O O . PRO A 1 251 ? 15.549 12.052 -65.770 1.00 64.31 251 PRO A O 1
ATOM 2065 N N . ASP A 1 252 ? 15.258 10.301 -67.159 1.00 61.59 252 ASP A N 1
ATOM 2066 C CA . ASP A 1 252 ? 13.787 10.334 -67.216 1.00 61.59 252 ASP A CA 1
ATOM 2067 C C . ASP A 1 252 ? 13.092 9.257 -66.350 1.00 61.59 252 ASP A C 1
ATOM 2069 O O . ASP A 1 252 ? 11.859 9.168 -66.331 1.00 61.59 252 ASP A O 1
ATOM 2073 N N . HIS A 1 253 ? 13.850 8.404 -65.646 1.00 72.25 253 HIS A N 1
ATOM 2074 C CA . HIS A 1 253 ? 13.312 7.283 -64.865 1.00 72.25 253 HIS A CA 1
ATOM 2075 C C . HIS A 1 253 ? 13.910 7.237 -63.460 1.00 72.25 253 HIS A C 1
ATOM 2077 O O . HIS A 1 253 ? 15.066 6.845 -63.266 1.00 72.25 253 HIS A O 1
ATOM 2083 N N . THR A 1 254 ? 13.085 7.576 -62.469 1.00 76.31 254 THR A N 1
ATOM 2084 C CA . THR A 1 254 ? 13.442 7.507 -61.049 1.00 76.31 254 THR A CA 1
ATOM 2085 C C . THR A 1 254 ? 12.543 6.514 -60.311 1.00 76.31 254 THR A C 1
ATOM 2087 O O . THR A 1 254 ? 11.324 6.488 -60.485 1.00 76.31 254 THR A O 1
ATOM 2090 N N . GLY A 1 255 ? 13.152 5.648 -59.503 1.00 78.88 255 GLY A N 1
ATOM 2091 C CA . GLY A 1 255 ? 12.468 4.711 -58.616 1.00 78.88 255 GLY A CA 1
ATOM 2092 C C . GLY A 1 255 ? 12.587 5.164 -57.166 1.00 78.88 255 GLY A C 1
ATOM 2093 O O . GLY A 1 255 ? 13.690 5.371 -56.672 1.00 78.88 255 GLY A O 1
ATOM 2094 N N . GLU A 1 256 ? 11.467 5.303 -56.466 1.00 81.12 256 GLU A N 1
ATOM 2095 C CA . GLU A 1 256 ? 11.423 5.586 -55.033 1.00 81.12 256 GLU A CA 1
ATOM 2096 C C . GLU A 1 256 ? 11.004 4.331 -54.263 1.00 81.12 256 GLU A C 1
ATOM 2098 O O . GLU A 1 256 ? 9.955 3.749 -54.530 1.00 81.12 256 GLU A O 1
ATOM 2103 N N . LEU A 1 257 ? 11.806 3.927 -53.284 1.00 84.38 257 LEU A N 1
ATOM 2104 C CA . LEU A 1 257 ? 11.534 2.815 -52.379 1.00 84.38 257 LEU A CA 1
ATOM 2105 C C . LEU A 1 257 ? 11.395 3.365 -50.961 1.00 84.38 257 LEU A C 1
ATOM 2107 O O . LEU A 1 257 ? 12.338 3.941 -50.424 1.00 84.38 257 LEU A O 1
ATOM 2111 N N . ILE A 1 258 ? 10.230 3.188 -50.347 1.00 84.81 258 ILE A N 1
ATOM 2112 C CA . ILE A 1 258 ? 9.972 3.579 -48.960 1.00 84.81 258 ILE A CA 1
ATOM 2113 C C . ILE A 1 258 ? 9.948 2.312 -48.113 1.00 84.81 258 ILE A C 1
ATOM 2115 O O . ILE A 1 258 ? 9.079 1.456 -48.285 1.00 84.81 258 ILE A O 1
ATOM 2119 N N . PHE A 1 259 ? 10.909 2.203 -47.203 1.00 85.25 259 PHE A N 1
ATOM 2120 C CA . PHE A 1 259 ? 11.005 1.126 -46.229 1.00 85.25 259 PHE A CA 1
ATOM 2121 C C . PHE A 1 259 ? 10.368 1.570 -44.916 1.00 85.25 259 PHE A C 1
ATOM 2123 O O . PHE A 1 259 ? 10.810 2.547 -44.307 1.00 85.25 259 PHE A O 1
ATOM 2130 N N . SER A 1 260 ? 9.360 0.831 -44.470 1.00 84.00 260 SER A N 1
ATOM 2131 C CA . SER A 1 260 ? 8.692 1.021 -43.184 1.00 84.00 260 SER A CA 1
ATOM 2132 C C . SER A 1 260 ? 8.875 -0.200 -42.288 1.00 84.00 260 SER A C 1
ATOM 2134 O O . SER A 1 260 ? 9.084 -1.315 -42.768 1.00 84.00 260 SER A O 1
ATOM 2136 N N . TYR A 1 261 ? 8.836 0.006 -40.971 1.00 85.75 261 TYR A N 1
ATOM 2137 C CA . TYR A 1 261 ? 9.062 -1.055 -39.988 1.00 85.75 261 TYR A CA 1
ATOM 2138 C C . TYR A 1 261 ? 7.829 -1.282 -39.120 1.00 85.75 261 TYR A C 1
ATOM 2140 O O . TYR A 1 261 ? 7.328 -0.349 -38.497 1.00 85.75 261 TYR A O 1
ATOM 2148 N N . LEU A 1 262 ? 7.358 -2.525 -39.045 1.00 84.62 262 LEU A N 1
ATOM 2149 C CA . LEU A 1 262 ? 6.267 -2.932 -38.162 1.00 84.62 262 LEU A CA 1
ATOM 2150 C C . LEU A 1 262 ? 6.856 -3.420 -36.839 1.00 84.62 262 LEU A C 1
ATOM 2152 O O . LEU A 1 262 ? 7.443 -4.499 -36.771 1.00 84.62 262 LEU A O 1
ATOM 2156 N N . THR A 1 263 ? 6.702 -2.621 -35.782 1.00 79.06 263 THR A N 1
ATOM 2157 C CA . THR A 1 263 ? 7.403 -2.845 -34.501 1.00 79.06 263 THR A CA 1
ATOM 2158 C C . THR A 1 263 ? 6.948 -4.104 -33.771 1.00 79.06 263 THR A C 1
ATOM 2160 O O . THR A 1 263 ? 7.768 -4.775 -33.155 1.00 79.06 263 THR A O 1
ATOM 2163 N N . GLN A 1 264 ? 5.661 -4.444 -33.855 1.00 79.94 264 GLN A N 1
ATOM 2164 C CA . GLN A 1 264 ? 5.101 -5.614 -33.174 1.00 79.94 264 GLN A CA 1
ATOM 2165 C C . GLN A 1 264 ? 5.305 -6.917 -33.960 1.00 79.94 264 GLN A C 1
ATOM 2167 O O . GLN A 1 264 ? 5.379 -7.986 -33.360 1.00 79.94 264 GLN A O 1
ATOM 2172 N N . LEU A 1 265 ? 5.434 -6.831 -35.289 1.00 82.69 265 LEU A N 1
ATOM 2173 C CA . LEU A 1 265 ? 5.617 -7.988 -36.174 1.00 82.69 265 LEU A CA 1
ATOM 2174 C C . LEU A 1 265 ? 7.088 -8.245 -36.540 1.00 82.69 265 LEU A C 1
ATOM 2176 O O . LEU A 1 265 ? 7.398 -9.307 -37.066 1.00 82.69 265 LEU A O 1
ATOM 2180 N N . ASN A 1 266 ? 7.996 -7.301 -36.257 1.00 82.94 266 ASN A N 1
ATOM 2181 C CA . ASN A 1 266 ? 9.412 -7.334 -36.651 1.00 82.94 266 ASN A CA 1
ATOM 2182 C C . ASN A 1 266 ? 9.630 -7.536 -38.164 1.00 82.94 266 ASN A C 1
ATOM 2184 O O . ASN A 1 266 ? 10.581 -8.195 -38.585 1.00 82.94 266 ASN A O 1
ATOM 2188 N N . ILE A 1 267 ? 8.752 -6.959 -38.990 1.00 87.25 267 ILE A N 1
ATOM 2189 C CA . ILE A 1 267 ? 8.810 -7.053 -40.456 1.00 87.25 267 ILE A CA 1
ATOM 2190 C C . ILE A 1 267 ? 9.135 -5.678 -41.042 1.00 87.25 267 ILE A C 1
ATOM 2192 O O . ILE A 1 267 ? 8.545 -4.667 -40.655 1.00 87.25 267 ILE A O 1
ATOM 2196 N N . VAL A 1 268 ? 10.062 -5.652 -42.003 1.00 84.62 268 VAL A N 1
ATOM 2197 C CA . VAL A 1 268 ? 10.311 -4.490 -42.866 1.00 84.62 268 VAL A CA 1
ATOM 2198 C C . VAL A 1 268 ? 9.438 -4.626 -44.108 1.00 84.62 268 VAL A C 1
ATOM 2200 O O . VAL A 1 268 ? 9.507 -5.633 -44.811 1.00 84.62 268 VAL A O 1
ATOM 2203 N N . THR A 1 269 ? 8.629 -3.612 -44.390 1.00 86.25 269 THR A N 1
ATOM 2204 C CA . THR A 1 269 ? 7.794 -3.543 -45.591 1.00 86.25 269 THR A CA 1
ATOM 2205 C C . THR A 1 269 ? 8.345 -2.516 -46.569 1.00 86.25 269 THR A C 1
ATOM 2207 O O . THR A 1 269 ? 8.881 -1.488 -46.161 1.00 86.25 269 THR A O 1
ATOM 2210 N N . VAL A 1 270 ? 8.203 -2.792 -47.865 1.00 87.50 270 VAL A N 1
ATOM 2211 C CA . VAL A 1 270 ? 8.655 -1.924 -48.959 1.00 87.50 270 VAL A CA 1
ATOM 2212 C C . VAL A 1 270 ? 7.463 -1.448 -49.766 1.00 87.50 270 VAL A C 1
ATOM 2214 O O . VAL A 1 270 ? 6.628 -2.248 -50.182 1.00 87.50 270 VAL A O 1
ATOM 2217 N N . GLN A 1 271 ? 7.425 -0.149 -50.040 1.00 85.00 271 GLN A N 1
ATOM 2218 C CA . GLN A 1 271 ? 6.537 0.448 -51.029 1.00 85.00 271 GLN A CA 1
ATOM 2219 C C . GLN A 1 271 ? 7.382 1.063 -52.142 1.00 85.00 271 GLN A C 1
ATOM 2221 O O . GLN A 1 271 ? 8.211 1.932 -51.881 1.00 85.00 271 GLN A O 1
ATOM 2226 N N . GLY A 1 272 ? 7.188 0.598 -53.375 1.00 82.38 272 GLY A N 1
ATOM 2227 C CA . GLY A 1 272 ? 7.879 1.117 -54.554 1.00 82.38 272 GLY A CA 1
ATOM 2228 C C . GLY A 1 272 ? 6.983 2.042 -55.371 1.00 82.38 272 GLY A C 1
ATOM 2229 O O . GLY A 1 272 ? 5.840 1.693 -55.662 1.00 82.38 272 GLY A O 1
ATOM 2230 N N . LYS A 1 273 ? 7.504 3.201 -55.774 1.00 79.75 273 LYS A N 1
ATOM 2231 C CA . LYS A 1 273 ? 6.899 4.095 -56.769 1.00 79.75 273 LYS A CA 1
ATOM 2232 C C . LYS A 1 273 ? 7.893 4.307 -57.903 1.00 79.75 273 LYS A C 1
ATOM 2234 O O . LYS A 1 273 ? 9.041 4.651 -57.653 1.00 79.75 273 LYS A O 1
ATOM 2239 N N . LEU A 1 274 ? 7.462 4.104 -59.144 1.00 76.56 274 LEU A N 1
ATOM 2240 C CA . LEU A 1 274 ? 8.281 4.367 -60.326 1.00 76.56 274 LEU A CA 1
ATOM 2241 C C . LEU A 1 274 ? 7.743 5.610 -61.033 1.00 76.56 274 LEU A C 1
ATOM 2243 O O . LEU A 1 274 ? 6.615 5.612 -61.525 1.00 76.56 274 LEU A O 1
ATOM 2247 N N . SER A 1 275 ? 8.557 6.652 -61.106 1.00 65.56 275 SER A N 1
ATOM 2248 C CA . SER A 1 275 ? 8.252 7.878 -61.832 1.00 65.56 275 SER A CA 1
ATOM 2249 C C . SER A 1 275 ? 8.928 7.783 -63.200 1.00 65.56 275 SER A C 1
ATOM 2251 O O . SER A 1 275 ? 10.140 7.957 -63.315 1.00 65.56 275 SER A O 1
ATOM 2253 N N . GLY A 1 276 ? 8.162 7.414 -64.235 1.00 54.00 276 GLY A N 1
ATOM 2254 C CA . GLY A 1 276 ? 8.711 7.232 -65.587 1.00 54.00 276 GLY A CA 1
ATOM 2255 C C . GLY A 1 276 ? 7.812 6.553 -66.627 1.00 54.00 276 GLY A C 1
ATOM 2256 O O . GLY A 1 276 ? 8.060 6.694 -67.821 1.00 54.00 276 GLY A O 1
ATOM 2257 N N . LEU A 1 277 ? 6.738 5.864 -66.232 1.00 46.19 277 LEU A N 1
ATOM 2258 C CA . LEU A 1 277 ? 5.782 5.308 -67.194 1.00 46.19 277 LEU A CA 1
ATOM 2259 C C . LEU A 1 277 ? 4.704 6.348 -67.512 1.00 46.19 277 LEU A C 1
ATOM 2261 O O . LEU A 1 277 ? 3.705 6.463 -66.804 1.00 46.19 277 LEU A O 1
ATOM 2265 N N . LYS A 1 278 ? 4.878 7.087 -68.617 1.00 40.44 278 LYS A N 1
ATOM 2266 C CA . LYS A 1 278 ? 3.717 7.632 -69.332 1.00 40.44 278 LYS A CA 1
ATOM 2267 C C . LYS A 1 278 ? 2.831 6.438 -69.672 1.00 40.44 278 LYS A C 1
ATOM 2269 O O . LYS A 1 278 ? 3.219 5.603 -70.485 1.00 40.44 278 LYS A O 1
ATOM 2274 N N . ALA A 1 279 ? 1.669 6.351 -69.033 1.00 39.31 279 ALA A N 1
ATOM 2275 C CA . ALA A 1 279 ? 0.611 5.457 -69.459 1.00 39.31 279 ALA A CA 1
ATOM 2276 C C . ALA A 1 279 ? 0.316 5.765 -70.934 1.00 39.31 279 ALA A C 1
ATOM 2278 O O . ALA A 1 279 ? -0.261 6.804 -71.256 1.00 39.31 279 ALA A O 1
ATOM 2279 N N . GLN A 1 280 ? 0.759 4.896 -71.842 1.00 36.00 280 GLN A N 1
ATOM 2280 C CA . GLN A 1 280 ? 0.197 4.856 -73.182 1.00 36.00 280 GLN A CA 1
ATOM 2281 C C . GLN A 1 280 ? -1.238 4.356 -73.021 1.00 36.00 280 GLN A C 1
ATOM 2283 O O . GLN A 1 280 ? -1.485 3.156 -72.970 1.00 36.00 280 GLN A O 1
ATOM 2288 N N . GLN A 1 281 ? -2.176 5.294 -72.890 1.00 38.31 281 GLN A N 1
ATOM 2289 C CA . GLN A 1 281 ? -3.560 5.043 -73.263 1.00 38.31 281 GLN A CA 1
ATOM 2290 C C . GLN A 1 281 ? -3.570 4.724 -74.762 1.00 38.31 281 GLN A C 1
ATOM 2292 O O . GLN A 1 281 ? -3.215 5.567 -75.591 1.00 38.31 281 GLN A O 1
ATOM 2297 N N . ARG A 1 282 ? -3.940 3.491 -75.090 1.00 33.44 282 ARG A N 1
ATOM 2298 C CA . ARG A 1 282 ? -4.518 3.103 -76.372 1.00 33.44 282 ARG A CA 1
ATOM 2299 C C . ARG A 1 282 ? -5.781 2.315 -76.088 1.00 33.44 282 ARG A C 1
ATOM 2301 O O . ARG A 1 282 ? -5.747 1.522 -75.122 1.00 33.44 282 ARG A O 1
#

Sequence (282 aa):
MHLCNKLRSLNRIGRTRIQKARELTAEHRNRLDDQTLEQQNLLYELSHINKEIARCEEFKSKDQQLELVSLEDFYANAPADLTDPKITENDPHRLHLFQLDWELIQREKLHDDCKALQTEISDLKKQIVRRRKRLRSLRPKLKQVVKSTDPVRRYIESQFDDTNNFSQSINNPSIAKLPDPLYVLYSLVLAYQQCDGRHISCQIDSKDDSSTNNTINDTNSDGIYTNGDLQYQSLLRQHPLNVKVTLIISPDHTGELIFSYLTQLNIVTVQGKLSGLKAQQR

Secondary structure (DSSP, 8-state):
-HHHHHHHHHHHHHHHHHHHHHHHHHHHHHHHHHHHHHHHHHHHHHHHHHHHHHHHHT---GGGGS-PPPHHHHHHHS-TTT--HHHHTT-HHHHHHHHHHHHHHHHHHHHHHHHHHHHHHHHHHHHHHHHHHHHHHHHHHHHHHHHHHHHHHHHHHTT-TTHHHHHHHHT-TTGGGS-HHHHHHHHHHHHHHHHSTTSEEEEEEE---SSSS-SSSS--------HHHHHHHHHT-B-SEEEEEEEEEETTEEEEEEEEEETTTTEEEEEEEEE-------

pLDDT: mean 79.62, std 16.62, range [33.41, 98.19]

Foldseek 3Di:
DVVVVVVVVVVVVVVVVVVVVVVVVVVVVVVVVVVVVVVVVVVVVVVVVVVVVVVVVPDDDPLVPDDFDDPVCCCVPPDCVLNVPVVCVPDVVSVSVSSVVRVVVVVVVVVVVVVVVVVVVVVVVVVVVVVVVVVVVVVVVVVVVCVVCVVVVVVVCVVDVPCPVVVVVCPPPVLVPDDPVVNVVQNVQSVVCVVVVDFKDKDKDQQPPPDPPPDDDDDDDDDPDDPVNVVVVLQQDKDRIWMWMWGPPDPQKIKIWIWIARPNVRDIDIDIDIRHDPPPDD

Radius of gyration: 52.3 Å; chains: 1; bounding box: 88×31×187 Å